Protein AF-X6MC86-F1 (afdb_monomer)

Mean predicted aligned error: 17.67 Å

Foldseek 3Di:
DVVVVVVVVVVVVVVVVVVVVVVLVVLLVVVCVVQVVDDSVVLNVLCVVVVNDSVSSVVVSVVCNVDPVVVVVVCCVVVVLVVVVVPDDPVLVVLLVVLCVLCVVQDPNVLLSVLCVVQVSQSVSSSLVSVVVSLVVVVVVQVVDPDDVNQVVLVVVLVSLVPDLLNVLLLVVLLVLLCLCLVCVPDQVSQKFQQVVVLVSLVVSCVVVVHDSVVSSVVSVSVLVVLPWDDDPRMTGHDNDPVSNVSSVVVSVSSVVSVVSSVVSVVVNVVD

Organism: Reticulomyxa filosa (NCBI:txid46433)

pLDDT: mean 75.46, std 15.86, range [34.56, 97.31]

Sequence (272 aa):
MLLIKKIFLKISVVLVVFKGLICFVIMLVQLQQNFSEIDQEVISQTWNYFNENLAETKDILTLLTKNTLQKILCCLFLVKNIIATFFTNLEQQSQLMKLFNHFGNKIEKRTILQTWIDCNQIYIETWLKLMEIFIFFMKYVLFKNKNEYKYEFCQQLNDRLKEDNELKILREMCLHILWNILKYPNELKYRQINGQCLFNNLKLKCQRLGVNVNQTSNHFQSYLQALGFEKRNENWYYPNDDTQLAWSWEYYKEFINQQACMLICTFAVIIK

InterPro domains:
  IPR036339 PUB-like domain superfamily [SSF143503] (168-251)

Secondary structure (DSSP, 8-state):
-HHHHHHHHHHHHHHHHHHHHHHHHHHHHHHHHHTTTS-HHHHHHHHHHTTT-HHHHHHHHHHHHH-HHHHHHHHHHHHHHHHHHHT--HHHHHHHHHHHHHHTTTS-HHHHHHHHHHTTT-HHHHHHHHHHHHHHHHHHHHHH--STTHHHHHHHHHHHS---HHHHHHHHHHHHHHHHHHH-TT-HHHHEEEHHHHHHHHHHHHHHHT--HHHHHHHHHHHHHHHTPEEETTEEE----HHHHHHHHHHHHHHHHHHHHHHHHHHHHH--

Radius of gyration: 25.75 Å; Cα contacts (8 Å, |Δi|>4): 163; chains: 1; bounding box: 57×60×79 Å

Solvent-accessible surface area (backbone atoms only — not comparable to full-atom values): 15104 Å² total; per-residue (Å²): 112,72,67,58,53,55,51,52,52,53,52,51,52,53,51,54,52,50,52,51,52,51,53,50,53,52,50,50,52,54,50,40,69,77,38,72,90,51,57,68,68,60,54,54,51,45,30,58,73,49,72,68,35,64,67,65,34,49,54,51,52,50,56,46,69,75,31,78,73,50,39,58,51,49,50,53,49,49,50,49,51,51,48,52,61,72,68,46,52,73,67,48,52,53,46,53,48,50,48,44,73,72,34,47,91,76,42,59,60,70,57,55,53,49,43,29,58,75,35,74,65,36,62,66,59,21,51,52,52,51,48,51,54,47,50,52,54,50,50,54,54,61,74,71,57,92,57,82,71,53,55,66,54,40,50,55,42,43,70,72,54,54,73,51,64,58,58,53,51,50,47,56,53,49,49,55,49,42,47,44,31,72,75,37,73,86,43,66,73,55,34,45,44,58,38,66,63,50,50,54,54,49,41,56,54,22,63,77,64,75,41,65,49,68,63,48,49,55,50,46,51,53,51,42,43,75,76,55,35,43,78,56,89,68,29,35,35,45,73,94,49,75,68,56,53,56,48,44,50,53,53,44,51,50,57,49,49,54,52,49,50,50,47,51,53,47,46,69,62,60,77,116

Structure (mmCIF, N/CA/C/O backbone):
data_AF-X6MC86-F1
#
_entry.id   AF-X6MC86-F1
#
loop_
_atom_site.group_PDB
_atom_site.id
_atom_site.type_symbol
_atom_site.label_atom_id
_atom_site.label_alt_id
_atom_site.label_comp_id
_atom_site.label_asym_id
_atom_site.label_entity_id
_atom_site.label_seq_id
_atom_site.pdbx_PDB_ins_code
_atom_site.Cartn_x
_atom_site.Cartn_y
_atom_site.Cartn_z
_atom_site.occupancy
_atom_site.B_iso_or_equiv
_atom_site.auth_seq_id
_atom_site.auth_comp_id
_atom_site.auth_asym_id
_atom_site.auth_atom_id
_atom_site.pdbx_PDB_model_num
ATOM 1 N N . MET A 1 1 ? 7.082 -23.558 53.030 1.00 67.56 1 MET A N 1
ATOM 2 C CA . MET A 1 1 ? 6.101 -22.485 52.723 1.00 67.56 1 MET A CA 1
ATOM 3 C C . MET A 1 1 ? 6.145 -21.998 51.262 1.00 67.56 1 MET A C 1
ATOM 5 O O . MET A 1 1 ? 5.097 -21.944 50.633 1.00 67.56 1 MET A O 1
ATOM 9 N N . LEU A 1 2 ? 7.316 -21.688 50.681 1.00 67.50 2 LEU A N 1
ATOM 10 C CA . LEU A 1 2 ? 7.448 -21.225 49.279 1.00 67.50 2 LEU A CA 1
ATOM 11 C C . LEU A 1 2 ? 6.982 -22.241 48.213 1.00 67.50 2 LEU A C 1
ATOM 13 O O . LEU A 1 2 ? 6.360 -21.852 47.227 1.00 67.50 2 LEU A O 1
ATOM 17 N N . LEU A 1 3 ? 7.236 -23.537 48.425 1.00 62.41 3 LEU A N 1
ATOM 18 C CA . LEU A 1 3 ? 6.819 -24.604 47.505 1.00 62.41 3 LEU A CA 1
ATOM 19 C C . LEU A 1 3 ? 5.285 -24.727 47.416 1.00 62.41 3 LEU A C 1
ATOM 21 O O . LEU A 1 3 ? 4.731 -24.816 46.325 1.00 62.41 3 LEU A O 1
ATOM 25 N N . ILE A 1 4 ? 4.601 -24.631 48.561 1.00 62.28 4 ILE A N 1
ATOM 26 C CA . ILE A 1 4 ? 3.134 -24.697 48.661 1.00 62.28 4 ILE A CA 1
ATOM 27 C C . ILE A 1 4 ? 2.487 -23.520 47.917 1.00 62.28 4 ILE A C 1
ATOM 29 O O . ILE A 1 4 ? 1.553 -23.728 47.150 1.00 62.28 4 ILE A O 1
ATOM 33 N N . LYS A 1 5 ? 3.030 -22.297 48.046 1.00 66.12 5 LYS A N 1
ATOM 34 C CA . LYS A 1 5 ? 2.542 -21.124 47.293 1.00 66.12 5 LYS A CA 1
ATOM 35 C C . LYS A 1 5 ? 2.682 -21.292 45.773 1.00 66.12 5 LYS A C 1
ATOM 37 O O . LYS A 1 5 ? 1.768 -20.921 45.044 1.00 66.12 5 LYS A O 1
ATOM 42 N N . LYS A 1 6 ? 3.785 -21.879 45.286 1.00 65.44 6 LYS A N 1
ATOM 43 C CA . LYS A 1 6 ? 3.976 -22.157 43.846 1.00 65.44 6 LYS A CA 1
ATOM 44 C C . LYS A 1 6 ? 2.990 -23.201 43.314 1.00 65.44 6 LYS A C 1
ATOM 46 O O . LYS A 1 6 ? 2.490 -23.043 42.203 1.00 65.44 6 LYS A O 1
ATOM 51 N N . ILE A 1 7 ? 2.705 -24.244 44.096 1.00 70.56 7 ILE A N 1
ATOM 52 C CA . ILE A 1 7 ? 1.719 -25.274 43.737 1.00 70.56 7 ILE A CA 1
ATOM 53 C C . ILE A 1 7 ? 0.313 -24.665 43.693 1.00 70.56 7 ILE A C 1
ATOM 55 O O . ILE A 1 7 ? -0.395 -24.847 42.707 1.00 70.56 7 ILE A O 1
ATOM 59 N N . PHE A 1 8 ? -0.057 -23.866 44.698 1.00 68.50 8 PHE A N 1
ATOM 60 C CA . PHE A 1 8 ? -1.366 -23.211 44.755 1.00 68.50 8 PHE A CA 1
ATOM 61 C C . PHE A 1 8 ? -1.581 -22.233 43.589 1.00 68.50 8 PHE A C 1
ATOM 63 O O . PHE A 1 8 ? -2.657 -22.198 43.000 1.00 68.50 8 PHE A O 1
ATOM 70 N N . LEU A 1 9 ? -0.539 -21.490 43.196 1.00 69.88 9 LEU A N 1
ATOM 71 C CA . LEU A 1 9 ? -0.596 -20.590 42.043 1.00 69.88 9 LEU A CA 1
ATOM 72 C C . LEU A 1 9 ? -0.789 -21.358 40.725 1.00 69.88 9 LEU A C 1
ATOM 74 O O . LEU A 1 9 ? -1.619 -20.967 39.910 1.00 69.88 9 LEU A O 1
ATOM 78 N N . LYS A 1 10 ? -0.079 -22.480 40.530 1.00 64.81 10 LYS A N 1
ATOM 79 C CA . LYS A 1 10 ? -0.261 -23.339 39.348 1.00 64.81 10 LYS A CA 1
ATOM 80 C C . LYS A 1 10 ? -1.666 -23.941 39.285 1.00 64.81 10 LYS A C 1
ATOM 82 O O . LYS A 1 10 ? -2.275 -23.915 38.223 1.00 64.81 10 LYS A O 1
ATOM 87 N N . ILE A 1 11 ? -2.190 -24.435 40.409 1.00 68.75 11 ILE A N 1
ATOM 88 C CA . ILE A 1 11 ? -3.555 -24.981 40.489 1.00 68.75 11 ILE A CA 1
ATOM 89 C C . ILE A 1 11 ? -4.591 -23.890 40.188 1.00 68.75 11 ILE A C 1
ATOM 91 O O . ILE A 1 11 ? -5.516 -24.127 39.418 1.00 68.75 11 ILE A O 1
ATOM 95 N N . SER A 1 12 ? -4.406 -22.681 40.727 1.00 61.03 12 SER A N 1
ATOM 96 C CA . SER A 1 12 ? -5.287 -21.535 40.471 1.00 61.03 12 SER A CA 1
ATOM 97 C C . SER A 1 12 ? -5.343 -21.167 38.982 1.00 61.03 12 SER A C 1
ATOM 99 O O . SER A 1 12 ? -6.427 -21.024 38.423 1.00 61.03 12 SER A O 1
ATOM 101 N N . VAL A 1 13 ? -4.192 -21.109 38.303 1.00 59.47 13 VAL A N 1
ATOM 102 C CA . VAL A 1 13 ? -4.130 -20.831 36.857 1.00 59.47 13 VAL A CA 1
ATOM 103 C C . VAL A 1 13 ? -4.826 -21.927 36.044 1.00 59.47 13 VAL A C 1
ATOM 105 O O . VAL A 1 13 ? -5.613 -21.616 35.153 1.00 59.47 13 VAL A O 1
ATOM 108 N N . VAL A 1 14 ? -4.600 -23.204 36.375 1.00 64.69 14 VAL A N 1
ATOM 109 C CA . VAL A 1 14 ? -5.260 -24.334 35.695 1.00 64.69 14 VAL A CA 1
ATOM 110 C C . VAL A 1 14 ? -6.779 -24.280 35.879 1.00 64.69 14 VAL A C 1
ATOM 112 O O . VAL A 1 14 ? -7.511 -24.473 34.913 1.00 64.69 14 VAL A O 1
ATOM 115 N N . LEU A 1 15 ? -7.264 -23.956 37.081 1.00 56.47 15 LEU A N 1
ATOM 116 C CA . LEU A 1 15 ? -8.697 -23.829 37.365 1.00 56.47 15 LEU A CA 1
ATOM 117 C C . LEU A 1 15 ? -9.352 -22.667 36.605 1.00 56.47 15 LEU A C 1
ATOM 119 O O . LEU A 1 15 ? -10.476 -22.813 36.130 1.00 56.47 15 LEU A O 1
ATOM 123 N N . VAL A 1 16 ? -8.660 -21.534 36.453 1.00 58.34 16 VAL A N 1
ATOM 124 C CA . VAL A 1 16 ? -9.154 -20.388 35.668 1.00 58.34 16 VAL A CA 1
ATOM 125 C C . VAL A 1 16 ? -9.278 -20.749 34.186 1.00 58.34 16 VAL A C 1
ATOM 127 O O . VAL A 1 16 ? -10.311 -20.470 33.578 1.00 58.34 16 VAL A O 1
ATOM 130 N N . VAL A 1 17 ? -8.278 -21.434 33.625 1.00 60.25 17 VAL A N 1
ATOM 131 C CA . VAL A 1 17 ? -8.306 -21.907 32.229 1.00 60.25 17 VAL A CA 1
ATOM 132 C C . VAL A 1 17 ? -9.423 -22.933 32.016 1.00 60.25 17 VAL A C 1
ATOM 134 O O . VAL A 1 17 ? -10.185 -22.820 31.057 1.00 60.25 17 VAL A O 1
ATOM 137 N N . PHE A 1 18 ? -9.586 -23.884 32.942 1.00 64.38 18 PHE A N 1
ATOM 138 C CA . PHE A 1 18 ? -10.669 -24.871 32.889 1.00 64.38 18 PHE A CA 1
ATOM 139 C C . PHE A 1 18 ? -12.053 -24.223 32.949 1.00 64.38 18 PHE A C 1
ATOM 141 O O . PHE A 1 18 ? -12.954 -24.624 32.215 1.00 64.38 18 PHE A O 1
ATOM 148 N N . LYS A 1 19 ? -12.228 -23.201 33.792 1.00 69.62 19 LYS A N 1
ATOM 149 C CA . LYS A 1 19 ? -13.497 -22.476 33.904 1.00 69.62 19 LYS A CA 1
ATOM 150 C C . LYS A 1 19 ? -13.843 -21.736 32.608 1.00 69.62 19 LYS A C 1
ATOM 152 O O . LYS A 1 19 ? -14.998 -21.774 32.198 1.00 69.62 19 LYS A O 1
ATOM 157 N N . GLY A 1 20 ? -12.854 -21.132 31.946 1.00 70.69 20 GLY A N 1
ATOM 158 C CA . GLY A 1 20 ? -13.028 -20.515 30.626 1.00 70.69 20 GLY A CA 1
ATOM 159 C C . GLY A 1 20 ? -13.458 -21.525 29.558 1.00 70.69 20 GLY A C 1
ATOM 160 O O . GLY A 1 20 ? -14.454 -21.307 28.875 1.00 70.69 20 GLY A O 1
ATOM 161 N N . LEU A 1 21 ? -12.779 -22.675 29.487 1.00 69.31 21 LEU A N 1
ATOM 162 C CA . LEU A 1 21 ? -13.101 -23.758 28.547 1.00 69.31 21 LEU A CA 1
ATOM 163 C C . LEU A 1 21 ? -14.509 -24.331 28.752 1.00 69.31 21 LEU A C 1
ATOM 165 O O . LEU A 1 21 ? -15.222 -24.573 27.783 1.00 69.31 21 LEU A O 1
ATOM 169 N N . ILE A 1 22 ? -14.934 -24.517 30.004 1.00 72.88 22 ILE A N 1
ATOM 170 C CA . ILE A 1 22 ? -16.284 -25.007 30.311 1.00 72.88 22 ILE A CA 1
ATOM 171 C C . ILE A 1 22 ? -17.340 -23.982 29.878 1.00 72.88 22 ILE A C 1
ATOM 173 O O . ILE A 1 22 ? -18.311 -24.355 29.223 1.00 72.88 22 ILE A O 1
ATOM 177 N N . CYS A 1 23 ? -17.145 -22.695 30.186 1.00 75.50 23 CYS A N 1
ATOM 178 C CA . CYS A 1 23 ? -18.057 -21.636 29.745 1.00 75.50 23 CYS A CA 1
ATOM 179 C C . CYS A 1 23 ? -18.144 -21.550 28.213 1.00 75.50 23 CYS A C 1
ATOM 181 O O . CYS A 1 23 ? -19.241 -21.406 27.676 1.00 75.50 23 CYS A O 1
ATOM 183 N N . PHE A 1 24 ? -17.012 -21.699 27.521 1.00 75.19 24 PHE A N 1
ATOM 184 C CA . PHE A 1 24 ? -16.930 -21.722 26.061 1.00 75.19 24 PHE A CA 1
ATOM 185 C C . PHE A 1 24 ? -17.718 -22.892 25.453 1.00 75.19 24 PHE A C 1
ATOM 187 O O . PHE A 1 24 ? -18.554 -22.686 24.573 1.00 75.19 24 PHE A O 1
ATOM 194 N N . VAL A 1 25 ? -17.524 -24.115 25.962 1.00 76.75 25 VAL A N 1
ATOM 195 C CA . VAL A 1 25 ? -18.247 -25.306 25.481 1.00 76.75 25 VAL A CA 1
ATOM 196 C C . VAL A 1 25 ? -19.750 -25.175 25.731 1.00 76.75 25 VAL A C 1
ATOM 198 O O . VAL A 1 25 ? -20.543 -25.477 24.843 1.00 76.75 25 VAL A O 1
ATOM 201 N N . ILE A 1 26 ? -20.159 -24.674 26.902 1.00 82.69 26 ILE A N 1
ATOM 202 C CA . ILE A 1 26 ? -21.578 -24.454 27.221 1.00 82.69 26 ILE A CA 1
ATOM 203 C C . ILE A 1 26 ? -22.202 -23.427 26.264 1.00 82.69 26 ILE A C 1
ATOM 205 O O . ILE A 1 26 ? -23.295 -23.666 25.751 1.00 82.69 26 ILE A O 1
ATOM 209 N N . MET A 1 27 ? -21.511 -22.317 25.984 1.00 86.44 27 MET A N 1
ATOM 210 C CA . MET A 1 27 ? -21.978 -21.280 25.052 1.00 86.44 27 MET A CA 1
ATOM 211 C C . MET A 1 27 ? -22.120 -21.805 23.620 1.00 86.44 27 MET A C 1
ATOM 213 O O . MET A 1 27 ? -23.147 -21.567 22.983 1.00 86.44 27 MET A O 1
ATOM 217 N N . LEU A 1 28 ? -21.141 -22.567 23.122 1.00 83.19 28 LEU A N 1
ATOM 218 C CA . LEU A 1 28 ? -21.224 -23.164 21.786 1.00 83.19 28 LEU A CA 1
ATOM 219 C C . LEU A 1 28 ? -22.361 -24.176 21.674 1.00 83.19 28 LEU A C 1
ATOM 221 O O . LEU A 1 28 ? -23.091 -24.156 20.687 1.00 83.19 28 LEU A O 1
ATOM 225 N N . VAL A 1 29 ? -22.565 -25.016 22.692 1.00 87.00 29 VAL A N 1
ATOM 226 C CA . VAL A 1 29 ? -23.689 -25.963 22.721 1.00 87.00 29 VAL A CA 1
ATOM 227 C C . VAL A 1 29 ? -25.028 -25.219 22.699 1.00 87.00 29 VAL A C 1
ATOM 229 O O . VAL A 1 29 ? -25.930 -25.609 21.960 1.00 87.00 29 VAL A O 1
ATOM 232 N N . GLN A 1 30 ? -25.159 -24.118 23.445 1.00 87.50 30 GLN A N 1
ATOM 233 C CA . GLN A 1 30 ? -26.371 -23.291 23.430 1.00 87.50 30 GLN A CA 1
ATOM 234 C C . GLN A 1 30 ? -26.617 -22.627 22.070 1.00 87.50 30 GLN A C 1
ATOM 236 O O . GLN A 1 30 ? -27.760 -22.547 21.619 1.00 87.50 30 GLN A O 1
ATOM 241 N N . LEU A 1 31 ? -25.571 -22.139 21.401 1.00 87.06 31 LEU A N 1
ATOM 242 C CA . LEU A 1 31 ? -25.694 -21.591 20.050 1.00 87.06 31 LEU A CA 1
ATOM 243 C C . LEU A 1 31 ? -26.072 -22.683 19.041 1.00 87.06 31 LEU A C 1
ATOM 245 O O . LEU A 1 31 ? -27.002 -22.479 18.267 1.00 87.06 31 LEU A O 1
ATOM 249 N N . GLN A 1 32 ? -25.452 -23.864 19.114 1.00 90.62 32 GLN A N 1
ATOM 250 C CA . GLN A 1 32 ? -25.773 -25.004 18.248 1.00 90.62 32 GLN A CA 1
ATOM 251 C C . GLN A 1 32 ? -27.226 -25.462 18.396 1.00 90.62 32 GLN A C 1
ATOM 253 O O . GLN A 1 32 ? -27.876 -25.784 17.406 1.00 90.62 32 GLN A O 1
ATOM 258 N N . GLN A 1 33 ? -27.761 -25.461 19.618 1.00 91.19 33 GLN A N 1
ATOM 259 C CA . GLN A 1 33 ? -29.164 -25.799 19.865 1.00 91.19 33 GLN A CA 1
ATOM 260 C C . GLN A 1 33 ? -30.130 -24.780 19.248 1.00 91.19 33 GLN A C 1
ATOM 262 O O . GLN A 1 33 ? -31.163 -25.171 18.712 1.00 91.19 33 GLN A O 1
ATOM 267 N N . ASN A 1 34 ? -29.793 -23.487 19.295 1.00 90.44 34 ASN A N 1
ATOM 268 C CA . ASN A 1 34 ? -30.627 -22.424 18.722 1.00 90.44 34 ASN A CA 1
ATOM 269 C C . ASN A 1 34 ? -30.537 -22.348 17.189 1.00 90.44 34 ASN A C 1
ATOM 271 O O . ASN A 1 34 ? -31.449 -21.829 16.549 1.00 90.44 34 ASN A O 1
ATOM 275 N N . PHE A 1 35 ? -29.451 -22.858 16.609 1.00 86.38 35 PHE A N 1
ATOM 276 C CA . PHE A 1 35 ? -29.158 -22.792 15.180 1.00 86.38 35 PHE A CA 1
ATOM 277 C C . PHE A 1 35 ? -28.777 -24.175 14.638 1.00 86.38 35 PHE A C 1
ATOM 279 O O . PHE A 1 35 ? -27.716 -24.350 14.045 1.00 86.38 35 PHE A O 1
ATOM 286 N N . SER A 1 36 ? -29.652 -25.167 14.835 1.00 89.75 36 SER A N 1
ATOM 287 C CA . SER A 1 36 ? -29.385 -26.581 14.515 1.00 89.75 36 SER A CA 1
ATOM 288 C C . SER A 1 36 ? -29.100 -26.863 13.035 1.00 89.75 36 SER A C 1
ATOM 290 O O . SER A 1 36 ? -28.514 -27.892 12.710 1.00 89.75 36 SER A O 1
ATOM 292 N N . GLU A 1 37 ? -29.486 -25.951 12.141 1.00 83.19 37 GLU A N 1
ATOM 293 C CA . GLU A 1 37 ? -29.217 -26.029 10.702 1.00 83.19 37 GLU A CA 1
ATOM 294 C C . GLU A 1 37 ? -27.837 -25.489 10.291 1.00 83.19 37 GLU A C 1
ATOM 296 O O . GLU A 1 37 ? -27.485 -25.556 9.111 1.00 83.19 37 GLU A O 1
ATOM 301 N N . ILE A 1 38 ? -27.092 -24.871 11.212 1.00 78.25 38 ILE A N 1
ATOM 302 C CA . ILE A 1 38 ? -25.770 -24.295 10.952 1.00 78.25 38 ILE A CA 1
ATOM 303 C C . ILE A 1 38 ? -24.709 -25.266 11.468 1.00 78.25 38 ILE A C 1
ATOM 305 O O . ILE A 1 38 ? -24.795 -25.760 12.592 1.00 78.25 38 ILE A O 1
ATOM 309 N N . ASP A 1 39 ? -23.703 -25.535 10.637 1.00 85.19 39 ASP A N 1
ATOM 310 C CA . ASP A 1 39 ? -22.586 -26.396 11.011 1.00 85.19 39 ASP A CA 1
ATOM 311 C C . ASP A 1 39 ? -21.839 -25.839 12.237 1.00 85.19 39 ASP A C 1
ATOM 313 O O . ASP A 1 39 ? -21.623 -24.628 12.364 1.00 85.19 39 ASP A O 1
ATOM 317 N N . GLN A 1 40 ? -21.435 -26.732 13.138 1.00 82.81 40 GLN A N 1
ATOM 318 C CA . GLN A 1 40 ? -20.759 -26.385 14.385 1.00 82.81 40 GLN A CA 1
ATOM 319 C C . GLN A 1 40 ? -19.466 -25.596 14.161 1.00 82.81 40 GLN A C 1
ATOM 321 O O . GLN A 1 40 ? -19.135 -24.709 14.955 1.00 82.81 40 GLN A O 1
ATOM 326 N N . GLU A 1 41 ? -18.753 -25.867 13.068 1.00 79.69 41 GLU A N 1
ATOM 327 C CA . GLU A 1 41 ? -17.557 -25.123 12.697 1.00 79.69 41 GLU A CA 1
ATOM 328 C C . GLU A 1 41 ? -17.887 -23.651 12.409 1.00 79.69 41 GLU A C 1
ATOM 330 O O . GLU A 1 41 ? -17.209 -22.751 12.909 1.00 79.69 41 GLU A O 1
ATOM 335 N N . VAL A 1 42 ? -18.983 -23.385 11.692 1.00 77.94 42 VAL A N 1
ATOM 336 C CA . VAL A 1 42 ? -19.433 -22.021 11.366 1.00 77.94 42 VAL A CA 1
ATOM 337 C C . VAL A 1 42 ? -19.836 -21.263 12.630 1.00 77.94 42 VAL A C 1
ATOM 339 O O . VAL A 1 42 ? -19.498 -20.085 12.780 1.00 77.94 42 VAL A O 1
ATOM 342 N N . ILE A 1 43 ? -20.507 -21.930 13.573 1.00 82.69 43 ILE A N 1
ATOM 343 C CA . ILE A 1 43 ? -20.860 -21.330 14.866 1.00 82.69 43 ILE A CA 1
ATOM 344 C C . ILE A 1 43 ? -19.597 -20.986 15.662 1.00 82.69 43 ILE A C 1
ATOM 346 O O . ILE A 1 43 ? -19.477 -19.864 16.158 1.00 82.69 43 ILE A O 1
ATOM 350 N N . SER A 1 44 ? -18.629 -21.906 15.734 1.00 80.56 44 SER A N 1
ATOM 351 C CA . SER A 1 44 ? -17.371 -21.675 16.453 1.00 80.56 44 SER A CA 1
ATOM 352 C C . SER A 1 44 ? -16.549 -20.541 15.847 1.00 80.56 44 SER A C 1
ATOM 354 O O . SER A 1 44 ? -15.972 -19.739 16.582 1.00 80.56 44 SER A O 1
ATOM 356 N N . GLN A 1 45 ? -16.484 -20.454 14.520 1.00 77.25 45 GLN A N 1
ATOM 357 C CA . GLN A 1 45 ? -15.756 -19.390 13.832 1.00 77.25 45 GLN A CA 1
ATOM 358 C C . GLN A 1 45 ? -16.427 -18.030 14.034 1.00 77.25 45 GLN A C 1
ATOM 360 O O . GLN A 1 45 ? -15.745 -17.051 14.334 1.00 77.25 45 GLN A O 1
ATOM 365 N N . THR A 1 46 ? -17.759 -17.974 13.932 1.00 77.19 46 THR A N 1
ATOM 366 C CA . THR A 1 46 ? -18.532 -16.742 14.156 1.00 77.19 46 THR A CA 1
ATOM 367 C C . THR A 1 46 ? -18.336 -16.240 15.587 1.00 77.19 46 THR A C 1
ATOM 369 O O . THR A 1 46 ? -18.049 -15.064 15.796 1.00 77.19 46 THR A O 1
ATOM 372 N N . TRP A 1 47 ? -18.397 -17.141 16.568 1.00 87.00 47 TRP A N 1
ATOM 373 C CA . TRP A 1 47 ? -18.164 -16.825 17.975 1.00 87.00 47 TRP A CA 1
ATOM 374 C C . TRP A 1 47 ? -16.773 -16.227 18.231 1.00 87.00 47 TRP A C 1
ATOM 376 O O . TRP A 1 47 ? -16.649 -15.178 18.867 1.00 87.00 47 TRP A O 1
ATOM 386 N N . ASN A 1 48 ? -15.728 -16.854 17.684 1.00 82.38 48 ASN A N 1
ATOM 387 C CA . ASN A 1 48 ? -14.359 -16.356 17.812 1.00 82.38 48 ASN A CA 1
ATOM 388 C C . ASN A 1 48 ? -14.181 -14.997 17.115 1.00 82.38 48 ASN A C 1
ATOM 390 O O . ASN A 1 48 ? -13.503 -14.119 17.642 1.00 82.38 48 ASN A O 1
ATOM 394 N N . TYR A 1 49 ? -14.810 -14.804 15.952 1.00 79.25 49 TYR A N 1
ATOM 395 C CA . TYR A 1 49 ? -14.728 -13.559 15.186 1.00 79.25 49 TYR A CA 1
ATOM 396 C C . TYR A 1 49 ? -15.302 -12.359 15.950 1.00 79.25 49 TYR A C 1
ATOM 398 O O . TYR A 1 49 ? -14.723 -11.273 15.931 1.00 79.25 49 TYR A O 1
ATOM 406 N N . PHE A 1 50 ? -16.407 -12.559 16.669 1.00 80.94 50 PHE A N 1
ATOM 407 C CA . PHE A 1 50 ? -17.024 -11.525 17.500 1.00 80.94 50 PHE A CA 1
ATOM 408 C C . PHE A 1 50 ? -16.432 -11.449 18.914 1.00 80.94 50 PHE A C 1
ATOM 410 O O . PHE A 1 50 ? -17.070 -10.906 19.811 1.00 80.94 50 PHE A O 1
ATOM 417 N N . ASN A 1 51 ? -15.212 -11.963 19.124 1.00 87.19 51 ASN A N 1
ATOM 418 C CA . ASN A 1 51 ? -14.521 -11.972 20.419 1.00 87.19 51 ASN A CA 1
ATOM 419 C C . ASN A 1 51 ? -15.416 -12.484 21.554 1.00 87.19 51 ASN A C 1
ATOM 421 O O . ASN A 1 51 ? -15.495 -11.864 22.615 1.00 87.19 51 ASN A O 1
ATOM 425 N N . GLU A 1 52 ? -16.127 -13.586 21.311 1.00 88.81 52 GLU A N 1
ATOM 426 C CA . GLU A 1 52 ? -17.011 -14.203 22.300 1.00 88.81 52 GLU A CA 1
ATOM 427 C C . GLU A 1 52 ? -18.221 -13.322 22.696 1.00 88.81 52 GLU A C 1
ATOM 429 O O . GLU A 1 52 ? -18.839 -13.507 23.748 1.00 88.81 52 GLU A O 1
ATOM 434 N N . ASN A 1 53 ? -18.604 -12.351 21.853 1.00 89.50 53 ASN A N 1
ATOM 435 C CA . ASN A 1 53 ? -19.806 -11.543 22.051 1.00 89.50 53 ASN A CA 1
ATOM 436 C C . ASN A 1 53 ? -21.064 -12.299 21.592 1.00 89.50 53 ASN A C 1
ATOM 438 O O . ASN A 1 53 ? -21.345 -12.447 20.398 1.00 89.50 53 ASN A O 1
ATOM 442 N N . LEU A 1 54 ? -21.862 -12.740 22.566 1.00 90.94 54 LEU A N 1
ATOM 443 C CA . LEU A 1 54 ? -23.080 -13.517 22.336 1.00 90.94 54 LEU A CA 1
ATOM 444 C C . LEU A 1 54 ? -24.178 -12.776 21.583 1.00 90.94 54 LEU A C 1
ATOM 446 O O . LEU A 1 54 ? -24.866 -13.407 20.784 1.00 90.94 54 LEU A O 1
ATOM 450 N N . ALA A 1 55 ? -24.365 -11.483 21.839 1.00 89.94 55 ALA A N 1
ATOM 451 C CA . ALA A 1 55 ? -25.429 -10.720 21.194 1.00 89.94 55 ALA A CA 1
ATOM 452 C C . ALA A 1 55 ? -25.153 -10.596 19.689 1.00 89.94 55 ALA A C 1
ATOM 454 O O . ALA A 1 55 ? -25.970 -11.019 18.875 1.00 89.94 55 ALA A O 1
ATOM 455 N N . GLU A 1 56 ? -23.948 -10.148 19.333 1.00 84.50 56 GLU A N 1
ATOM 456 C CA . GLU A 1 56 ? -23.523 -9.993 17.936 1.00 84.50 56 GLU A CA 1
ATOM 457 C C . GLU A 1 56 ? -23.492 -11.339 17.197 1.00 84.50 56 GLU A C 1
ATOM 459 O O . GLU A 1 56 ? -23.976 -11.449 16.069 1.00 84.50 56 GLU A O 1
ATOM 464 N N . THR A 1 57 ? -23.007 -12.394 17.861 1.00 86.69 57 THR A N 1
ATOM 465 C CA . THR A 1 57 ? -23.004 -13.751 17.297 1.00 86.69 57 THR A CA 1
ATOM 466 C C . THR A 1 57 ? -24.426 -14.239 17.009 1.00 86.69 57 THR A C 1
ATOM 468 O O . THR A 1 57 ? -24.689 -14.763 15.927 1.00 86.69 57 THR A O 1
ATOM 471 N N . LYS A 1 58 ? -25.371 -14.048 17.942 1.00 90.62 58 LYS A N 1
ATOM 472 C CA . LYS A 1 58 ? -26.775 -14.448 17.751 1.00 90.62 58 LYS A CA 1
ATOM 473 C C . LYS A 1 58 ? -27.453 -13.673 16.631 1.00 90.62 58 LYS A C 1
ATOM 475 O O . LYS A 1 58 ? -28.182 -14.288 15.853 1.00 90.62 58 LYS A O 1
ATOM 480 N N . ASP A 1 59 ? -27.218 -12.370 16.528 1.00 86.00 59 ASP A N 1
ATOM 481 C CA . ASP A 1 59 ? -27.815 -11.541 15.479 1.00 86.00 59 ASP A CA 1
ATOM 482 C C . ASP A 1 59 ? -27.370 -12.013 14.089 1.00 86.00 59 ASP A C 1
ATOM 484 O O . ASP A 1 59 ? -28.196 -12.204 13.192 1.00 86.00 59 ASP A O 1
ATOM 488 N N . ILE A 1 60 ? -26.079 -12.314 13.925 1.00 80.88 60 ILE A N 1
ATOM 489 C CA . ILE A 1 60 ? -25.529 -12.825 12.665 1.00 80.88 60 ILE A CA 1
ATOM 490 C C . ILE A 1 60 ? -26.024 -14.238 12.353 1.00 80.88 60 ILE A C 1
ATOM 492 O O . ILE A 1 60 ? -26.463 -14.488 11.231 1.00 80.88 60 ILE A O 1
ATOM 496 N N . LEU A 1 61 ? -26.022 -15.158 13.321 1.00 82.19 61 LEU A N 1
ATOM 497 C CA . LEU A 1 61 ? -26.537 -16.519 13.110 1.00 82.19 61 LEU A CA 1
ATOM 498 C C . LEU A 1 61 ? -28.046 -16.521 12.801 1.00 82.19 61 LEU A C 1
ATOM 500 O O . LEU A 1 61 ? -28.511 -17.300 11.965 1.00 82.19 61 LEU A O 1
ATOM 504 N N . THR A 1 62 ? -28.811 -15.597 13.388 1.00 85.38 62 THR A N 1
ATOM 505 C CA . THR A 1 62 ? -30.234 -15.392 13.068 1.00 85.38 62 THR A CA 1
ATOM 506 C C . THR A 1 62 ? -30.412 -14.908 11.631 1.00 85.38 62 THR A C 1
ATOM 508 O O . THR A 1 62 ? -31.250 -15.440 10.900 1.00 85.38 62 THR A O 1
ATOM 511 N N . LEU A 1 63 ? -29.595 -13.946 11.191 1.00 75.00 63 LEU A N 1
ATOM 512 C CA . LEU A 1 63 ? -29.584 -13.477 9.802 1.00 75.00 63 LEU A CA 1
ATOM 513 C C . LEU A 1 63 ? -29.208 -14.598 8.820 1.00 75.00 63 LEU A C 1
ATOM 515 O O . LEU A 1 63 ? -29.848 -14.731 7.777 1.00 75.00 63 LEU A O 1
ATOM 519 N N . LEU A 1 64 ? -28.232 -15.441 9.175 1.00 68.06 64 LEU A N 1
ATOM 520 C CA . LEU A 1 64 ? -27.825 -16.609 8.386 1.00 68.06 64 LEU A CA 1
ATOM 521 C C . LEU A 1 64 ? -28.939 -17.656 8.289 1.00 68.06 64 LEU A C 1
ATOM 523 O O . LEU A 1 64 ? -29.139 -18.249 7.234 1.00 68.06 64 LEU A O 1
ATOM 527 N N . THR A 1 65 ? -29.697 -17.870 9.362 1.00 76.31 65 THR A N 1
ATOM 528 C CA . THR A 1 65 ? -30.789 -18.856 9.380 1.00 76.31 65 THR A CA 1
ATOM 529 C C . THR A 1 65 ? -31.986 -18.392 8.547 1.00 76.31 65 THR A C 1
ATOM 531 O O . THR A 1 65 ? -32.625 -19.200 7.879 1.00 76.31 65 THR A O 1
ATOM 534 N N . LYS A 1 66 ? -32.263 -17.082 8.519 1.00 73.62 66 LYS A N 1
ATOM 535 C CA . LYS A 1 66 ? -33.467 -16.510 7.898 1.00 73.62 66 LYS A CA 1
ATOM 536 C C . LYS A 1 66 ? -33.436 -16.441 6.362 1.00 73.62 66 LYS A C 1
ATOM 538 O O . LYS A 1 66 ? -34.497 -16.306 5.762 1.00 73.62 66 LYS A O 1
ATOM 543 N N . ASN A 1 67 ? -32.271 -16.544 5.713 1.00 56.06 67 ASN A N 1
ATOM 544 C CA . ASN A 1 67 ? -32.146 -16.375 4.258 1.00 56.06 67 ASN A CA 1
ATOM 545 C C . ASN A 1 67 ? -31.324 -17.496 3.595 1.00 56.06 67 ASN A C 1
ATOM 547 O O . ASN A 1 67 ? -30.102 -17.418 3.487 1.00 56.06 67 ASN A O 1
ATOM 551 N N . THR A 1 68 ? -31.997 -18.512 3.052 1.00 51.12 68 THR A N 1
ATOM 552 C CA . THR A 1 68 ? -31.388 -19.709 2.432 1.00 51.12 68 THR A CA 1
ATOM 553 C C . THR A 1 68 ? -30.503 -19.402 1.210 1.00 51.12 68 THR A C 1
ATOM 555 O O . THR A 1 68 ? -29.509 -20.083 0.981 1.00 51.12 68 THR A O 1
ATOM 558 N N . LEU A 1 69 ? -30.793 -18.331 0.460 1.00 48.53 69 LEU A N 1
ATOM 559 C CA . LEU A 1 69 ? -29.940 -17.828 -0.635 1.00 48.53 69 LEU A CA 1
ATOM 560 C C . LEU A 1 69 ? -28.757 -16.982 -0.129 1.00 48.53 69 LEU A C 1
ATOM 562 O O . LEU A 1 69 ? -27.695 -16.949 -0.751 1.00 48.53 69 LEU A O 1
ATOM 566 N N . GLN A 1 70 ? -28.908 -16.350 1.036 1.00 49.91 70 GLN A N 1
ATOM 567 C CA . GLN A 1 70 ? -27.840 -15.613 1.706 1.00 49.91 70 GLN A CA 1
ATOM 568 C C . GLN A 1 70 ? -26.898 -16.554 2.471 1.00 49.91 70 GLN A C 1
ATOM 570 O O . GLN A 1 70 ? -25.735 -16.207 2.604 1.00 49.91 70 GLN A O 1
ATOM 575 N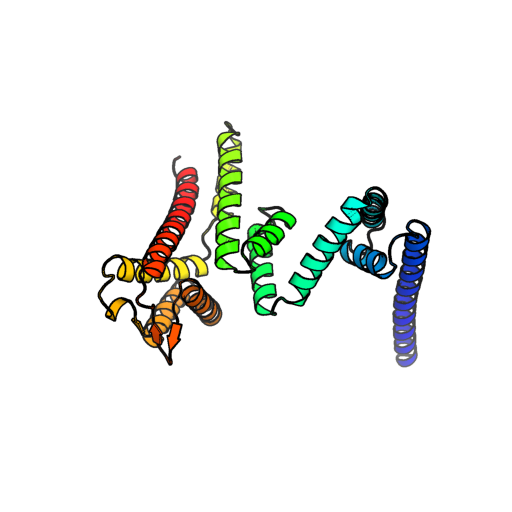 N . LYS A 1 71 ? -27.329 -17.767 2.869 1.00 48.22 71 LYS A N 1
ATOM 576 C CA . LYS A 1 71 ? -26.439 -18.844 3.358 1.00 48.22 71 LYS A CA 1
ATOM 577 C C . LYS A 1 71 ? -25.359 -19.183 2.326 1.00 48.22 71 LYS A C 1
ATOM 579 O O . LYS A 1 71 ? -24.186 -19.224 2.671 1.00 48.22 71 LYS A O 1
ATOM 584 N N . ILE A 1 72 ? -25.722 -19.339 1.050 1.00 49.81 72 ILE A N 1
ATOM 585 C CA . ILE A 1 72 ? -24.760 -19.656 -0.023 1.00 49.81 72 ILE A CA 1
ATOM 586 C C . ILE A 1 72 ? -23.828 -18.464 -0.293 1.00 49.81 72 ILE A C 1
ATOM 588 O O . ILE A 1 72 ? -22.615 -18.640 -0.397 1.00 49.81 72 ILE A O 1
ATOM 592 N N . LEU A 1 73 ? -24.370 -17.242 -0.336 1.00 52.41 73 LEU A N 1
ATOM 593 C CA . LEU A 1 73 ? -23.590 -16.018 -0.546 1.00 52.41 73 LEU A CA 1
ATOM 594 C C . LEU A 1 73 ? -22.667 -15.681 0.636 1.00 52.41 73 LEU A C 1
ATOM 596 O O . LEU A 1 73 ? -21.510 -15.352 0.406 1.00 52.41 73 LEU A O 1
ATOM 600 N N . CYS A 1 74 ? -23.120 -15.806 1.886 1.00 48.53 74 CYS A N 1
ATOM 601 C CA . CYS A 1 74 ? -22.307 -15.573 3.082 1.00 48.53 74 CYS A CA 1
ATOM 602 C C . CYS A 1 74 ? -21.282 -16.680 3.310 1.00 48.53 74 CYS A C 1
ATOM 604 O O . CYS A 1 74 ? -20.169 -16.349 3.695 1.00 48.53 74 CYS A O 1
ATOM 606 N N . CYS A 1 75 ? -21.590 -17.953 3.041 1.00 46.97 75 CYS A N 1
ATOM 607 C CA . CYS A 1 75 ? -20.580 -19.010 3.079 1.00 46.97 75 CYS A CA 1
ATOM 608 C C . CYS A 1 75 ? -19.525 -18.788 1.993 1.00 46.97 75 CYS A C 1
ATOM 610 O O . CYS A 1 75 ? -18.346 -18.848 2.304 1.00 46.97 75 CYS A O 1
ATOM 612 N N . LEU A 1 76 ? -19.896 -18.416 0.762 1.00 52.69 76 LEU A N 1
ATOM 613 C CA . LEU A 1 76 ? -18.915 -18.043 -0.264 1.00 52.69 76 LEU A CA 1
ATOM 614 C C . LEU A 1 76 ? -18.107 -16.798 0.126 1.00 52.69 76 LEU A C 1
ATOM 616 O O . LEU A 1 76 ? -16.912 -16.756 -0.135 1.00 52.69 76 LEU A O 1
ATOM 620 N N . PHE A 1 77 ? -18.715 -15.801 0.771 1.00 56.25 77 PHE A N 1
ATOM 621 C CA . PHE A 1 77 ? -18.040 -14.560 1.162 1.00 56.25 77 PHE A CA 1
ATOM 622 C C . PHE A 1 77 ? -17.124 -14.741 2.381 1.00 56.25 77 PHE A C 1
ATOM 624 O O . PHE A 1 77 ? -15.997 -14.254 2.382 1.00 56.25 77 PHE A O 1
ATOM 631 N N . LEU A 1 78 ? -17.567 -15.484 3.399 1.00 51.22 78 LEU A N 1
ATOM 632 C CA . LEU A 1 78 ? -16.771 -15.836 4.575 1.00 51.22 78 LEU A CA 1
ATOM 633 C C . LEU A 1 78 ? -15.658 -16.805 4.199 1.00 51.22 78 LEU A C 1
ATOM 635 O O . LEU A 1 78 ? -14.517 -16.542 4.544 1.00 51.22 78 LEU A O 1
ATOM 639 N N . VAL A 1 79 ? -15.937 -17.849 3.415 1.00 53.84 79 VAL A N 1
ATOM 640 C CA . VAL A 1 79 ? -14.904 -18.774 2.930 1.00 53.84 79 VAL A CA 1
ATOM 641 C C . VAL A 1 79 ? -13.916 -18.040 2.025 1.00 53.84 79 VAL A C 1
ATOM 643 O O . VAL A 1 79 ? -12.720 -18.224 2.190 1.00 53.84 79 VAL A O 1
ATOM 646 N N . LYS A 1 80 ? -14.349 -17.123 1.150 1.00 53.81 80 LYS A N 1
ATOM 647 C CA . LYS A 1 80 ? -13.429 -16.309 0.334 1.00 53.81 80 LYS A CA 1
ATOM 648 C C . LYS A 1 80 ? -12.583 -15.351 1.179 1.00 53.81 80 LYS A C 1
ATOM 650 O O . LYS A 1 80 ? -11.401 -15.208 0.895 1.00 53.81 80 LYS A O 1
ATOM 655 N N . ASN A 1 81 ? -13.137 -14.747 2.231 1.00 51.03 81 ASN A N 1
ATOM 656 C CA . ASN A 1 81 ? -12.390 -13.866 3.137 1.00 51.03 81 ASN A CA 1
ATOM 657 C C . ASN A 1 81 ? -11.443 -14.635 4.071 1.00 51.03 81 ASN A C 1
ATOM 659 O O . ASN A 1 81 ? -10.337 -14.167 4.317 1.00 51.03 81 ASN A O 1
ATOM 663 N N . ILE A 1 82 ? -11.845 -15.815 4.547 1.00 49.84 82 ILE A N 1
ATOM 664 C CA . ILE A 1 82 ? -11.037 -16.717 5.381 1.00 49.84 82 ILE A CA 1
ATOM 665 C C . ILE A 1 82 ? -9.922 -17.355 4.545 1.00 49.84 82 ILE A C 1
ATOM 667 O O . ILE A 1 82 ? -8.781 -17.411 4.982 1.00 49.84 82 ILE A O 1
ATOM 671 N N . ILE A 1 83 ? -10.206 -17.777 3.311 1.00 50.38 83 ILE A N 1
ATOM 672 C CA . ILE A 1 83 ? -9.185 -18.255 2.370 1.00 50.38 83 ILE A CA 1
ATOM 673 C C . ILE A 1 83 ? -8.246 -17.100 1.999 1.00 50.38 83 ILE A C 1
ATOM 675 O O . ILE A 1 83 ? -7.035 -17.282 2.023 1.00 50.38 83 ILE A O 1
ATOM 679 N N . ALA A 1 84 ? -8.752 -15.891 1.738 1.00 49.38 84 ALA A N 1
ATOM 680 C CA . ALA A 1 84 ? -7.902 -14.732 1.463 1.00 49.38 84 ALA A CA 1
ATOM 681 C C . ALA A 1 84 ? -6.972 -14.390 2.640 1.00 49.38 84 ALA A C 1
ATOM 683 O O . ALA A 1 84 ? -5.815 -14.057 2.407 1.00 49.38 84 ALA A O 1
ATOM 684 N N . THR A 1 85 ? -7.419 -14.513 3.894 1.00 44.12 85 THR A N 1
ATOM 685 C CA . THR A 1 85 ? -6.543 -14.320 5.060 1.00 44.12 85 THR A CA 1
ATOM 686 C C . THR A 1 85 ? -5.583 -15.491 5.281 1.00 44.12 85 THR A C 1
ATOM 688 O O . THR A 1 85 ? -4.441 -15.248 5.661 1.00 44.12 85 THR A O 1
ATOM 691 N N . PHE A 1 86 ? -5.969 -16.732 4.967 1.00 43.44 86 PHE A N 1
ATOM 692 C CA . PHE A 1 86 ? -5.086 -17.906 5.054 1.00 43.44 86 PHE A CA 1
ATOM 693 C C . PHE A 1 86 ? -4.034 -17.992 3.938 1.00 43.44 86 PHE A C 1
ATOM 695 O O . PHE A 1 86 ? -2.979 -18.585 4.150 1.00 43.44 86 PHE A O 1
ATOM 702 N N . PHE A 1 87 ? -4.282 -17.388 2.774 1.00 43.84 87 PHE A N 1
ATOM 703 C CA . PHE A 1 87 ? -3.340 -17.354 1.649 1.00 43.84 87 PHE A CA 1
ATOM 704 C C . PHE A 1 87 ? -2.489 -16.077 1.585 1.00 43.84 87 PHE A C 1
ATOM 706 O O . PHE A 1 87 ? -1.670 -15.944 0.675 1.00 43.84 87 PHE A O 1
ATOM 713 N N . THR A 1 88 ? -2.629 -15.153 2.543 1.00 49.06 88 THR A N 1
ATOM 714 C CA . THR A 1 88 ? -1.759 -13.969 2.589 1.00 49.06 88 THR A CA 1
ATOM 715 C C . THR A 1 88 ? -0.396 -14.308 3.183 1.00 49.06 88 THR A C 1
ATOM 717 O O . THR A 1 88 ? -0.283 -14.771 4.317 1.00 49.06 88 THR A O 1
ATOM 720 N N . ASN A 1 89 ? 0.663 -14.030 2.425 1.00 60.03 89 ASN A N 1
ATOM 721 C CA . ASN A 1 89 ? 2.042 -14.025 2.920 1.00 60.03 89 ASN A CA 1
ATOM 722 C C . ASN A 1 89 ? 2.147 -13.058 4.133 1.00 60.03 89 ASN A C 1
ATOM 724 O O . ASN A 1 89 ? 1.479 -12.025 4.160 1.00 60.03 89 ASN A O 1
ATOM 728 N N . LEU A 1 90 ? 2.995 -13.350 5.130 1.00 58.81 90 LEU A N 1
ATOM 729 C CA . LEU A 1 90 ? 3.319 -12.452 6.261 1.00 58.81 90 LEU A CA 1
ATOM 730 C C . LEU A 1 90 ? 3.564 -10.988 5.839 1.00 58.81 90 LEU A C 1
ATOM 732 O O . LEU A 1 90 ? 3.213 -10.050 6.557 1.00 58.81 90 LEU A O 1
ATOM 736 N N . GLU A 1 91 ? 4.140 -10.782 4.659 1.00 56.94 91 GLU A N 1
ATOM 737 C CA . GLU A 1 91 ? 4.341 -9.471 4.052 1.00 56.94 91 GLU A CA 1
ATOM 738 C C . GLU A 1 91 ? 3.020 -8.751 3.740 1.00 56.94 91 GLU A C 1
ATOM 740 O O . GLU A 1 91 ? 2.854 -7.582 4.090 1.00 56.94 91 GLU A O 1
ATOM 745 N N . GLN A 1 92 ? 2.048 -9.458 3.165 1.00 66.56 92 GLN A N 1
ATOM 746 C CA . GLN A 1 92 ? 0.713 -8.937 2.868 1.00 66.56 92 GLN A CA 1
ATOM 747 C C . GLN A 1 92 ? -0.074 -8.623 4.146 1.00 66.56 92 GLN A C 1
ATOM 749 O O . GLN A 1 92 ? -0.755 -7.601 4.211 1.00 66.56 92 GLN A O 1
ATOM 754 N N . GLN A 1 93 ? 0.071 -9.430 5.201 1.00 70.25 93 GLN A N 1
ATOM 755 C CA . GLN A 1 93 ? -0.533 -9.130 6.506 1.00 70.25 93 GLN A CA 1
ATOM 756 C C . GLN A 1 93 ? 0.057 -7.855 7.126 1.00 70.25 93 GLN A C 1
AT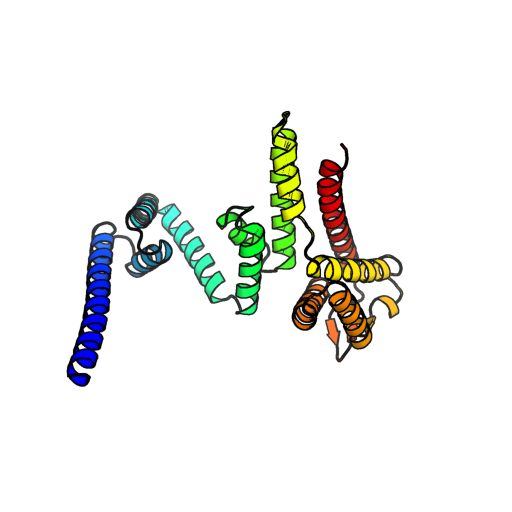OM 758 O O . GLN A 1 93 ? -0.678 -7.001 7.625 1.00 70.25 93 GLN A O 1
ATOM 763 N N . SER A 1 94 ? 1.381 -7.686 7.046 1.00 70.75 94 SER A N 1
ATOM 764 C CA . SER A 1 94 ? 2.071 -6.469 7.494 1.00 70.75 94 SER A CA 1
ATOM 765 C C . SER A 1 94 ? 1.611 -5.231 6.717 1.00 70.75 94 SER A C 1
ATOM 767 O O . SER A 1 94 ? 1.342 -4.180 7.302 1.00 70.75 94 SER A O 1
ATOM 769 N N . GLN A 1 95 ? 1.458 -5.358 5.398 1.00 74.62 95 GLN A N 1
ATOM 770 C CA . GLN A 1 95 ? 0.945 -4.303 4.525 1.00 74.62 95 GLN A CA 1
ATOM 771 C C . GLN A 1 95 ? -0.508 -3.935 4.852 1.00 74.62 95 GLN A C 1
ATOM 773 O O . GLN A 1 95 ? -0.811 -2.757 5.043 1.00 74.62 95 GLN A O 1
ATOM 778 N N . LEU A 1 96 ? -1.391 -4.921 5.014 1.00 81.81 96 LEU A N 1
ATOM 779 C CA . LEU A 1 96 ? -2.772 -4.690 5.433 1.00 81.81 96 LEU A CA 1
ATOM 780 C C . LEU A 1 96 ? -2.837 -4.001 6.804 1.00 81.81 96 LEU A C 1
ATOM 782 O O . LEU A 1 96 ? -3.645 -3.096 7.014 1.00 81.81 96 LEU A O 1
A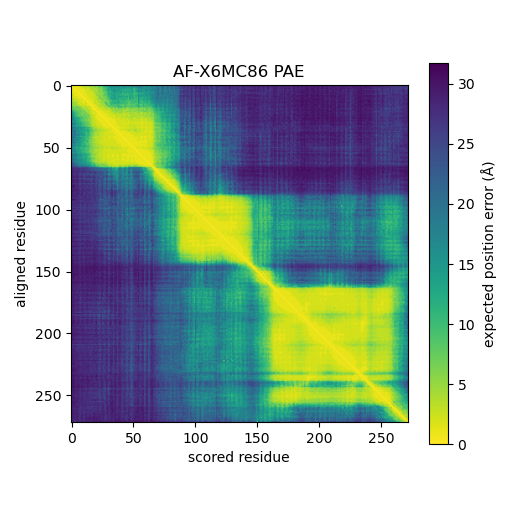TOM 786 N N . MET A 1 97 ? -1.936 -4.348 7.726 1.00 81.62 97 MET A N 1
ATOM 787 C CA . MET A 1 97 ? -1.876 -3.692 9.029 1.00 81.62 97 MET A CA 1
ATOM 788 C C . MET A 1 97 ? -1.410 -2.241 8.958 1.00 81.62 97 MET A C 1
ATOM 790 O O . MET A 1 97 ? -1.925 -1.396 9.688 1.00 81.62 97 MET A O 1
ATOM 794 N N . LYS A 1 98 ? -0.526 -1.899 8.016 1.00 75.62 98 LYS A N 1
ATOM 795 C CA . LYS A 1 98 ? -0.199 -0.495 7.714 1.00 75.62 98 LYS A CA 1
ATOM 796 C C . LYS A 1 98 ? -1.413 0.265 7.183 1.00 75.62 98 LYS A C 1
ATOM 798 O O . LYS A 1 98 ? -1.638 1.396 7.613 1.00 75.62 98 LYS A O 1
ATOM 803 N N . LEU A 1 99 ? -2.225 -0.353 6.320 1.00 79.56 99 LEU A N 1
ATOM 804 C CA . LEU A 1 99 ? -3.469 0.259 5.840 1.00 79.56 99 LEU A CA 1
ATOM 805 C C . LEU A 1 99 ? -4.443 0.510 6.995 1.00 79.56 99 LEU A C 1
ATOM 807 O O . LEU A 1 99 ? -4.965 1.616 7.116 1.00 79.56 99 LEU A O 1
ATOM 811 N N . PHE A 1 100 ? -4.638 -0.459 7.892 1.00 82.31 100 PHE A N 1
ATOM 812 C CA . PHE A 1 100 ? -5.479 -0.265 9.077 1.00 82.31 100 PHE A CA 1
ATOM 813 C C . PHE A 1 100 ? -4.928 0.792 10.034 1.00 82.31 100 PHE A C 1
ATOM 815 O O . PHE A 1 100 ? -5.697 1.616 10.521 1.00 82.31 100 PHE A O 1
ATOM 822 N N . ASN A 1 101 ? -3.619 0.833 10.267 1.00 77.19 101 ASN A N 1
ATOM 823 C CA . ASN A 1 101 ? -3.011 1.862 11.109 1.00 77.19 101 ASN A CA 1
ATOM 824 C C . ASN A 1 101 ? -3.186 3.264 10.507 1.00 77.19 101 ASN A C 1
ATOM 826 O O . ASN A 1 101 ? -3.441 4.223 11.233 1.00 77.19 101 ASN A O 1
ATOM 830 N N . HIS A 1 102 ? -3.086 3.390 9.181 1.00 79.19 102 HIS A N 1
ATOM 831 C CA . HIS A 1 102 ? -3.183 4.682 8.509 1.00 79.19 102 HIS A CA 1
ATOM 832 C C . HIS A 1 102 ? -4.632 5.161 8.313 1.00 79.19 102 HIS A C 1
ATOM 834 O O . HIS A 1 102 ? -4.922 6.350 8.487 1.00 79.19 102 HIS A O 1
ATOM 840 N N . PHE A 1 103 ? -5.538 4.254 7.936 1.00 83.62 103 PHE A N 1
ATOM 841 C CA . PHE A 1 103 ? -6.916 4.564 7.545 1.00 83.62 103 PHE A CA 1
ATOM 842 C C . PHE A 1 103 ? -7.974 4.1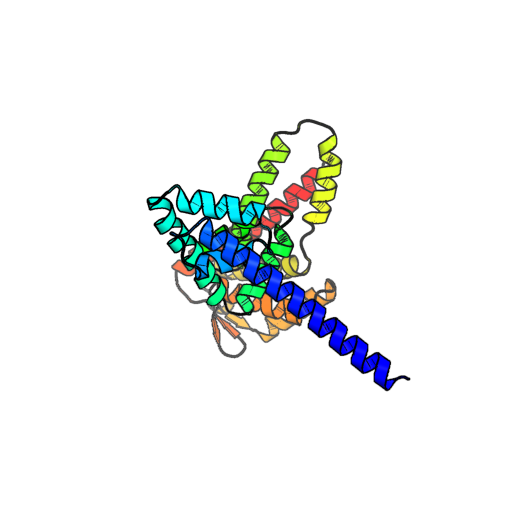20 8.551 1.00 83.62 103 PHE A C 1
ATOM 844 O O . PHE A 1 103 ? -9.099 4.585 8.447 1.00 83.62 103 PHE A O 1
ATOM 851 N N . GLY A 1 104 ? -7.671 3.266 9.529 1.00 84.25 104 GLY A N 1
ATOM 852 C CA . GLY A 1 104 ? -8.678 2.639 10.401 1.00 84.25 104 GLY A CA 1
ATOM 853 C C . GLY A 1 104 ? -9.489 3.610 11.261 1.00 84.25 104 GLY A C 1
ATOM 854 O O . GLY A 1 104 ? -10.596 3.277 11.673 1.00 84.25 104 GLY A O 1
ATOM 855 N N . ASN A 1 105 ? -8.966 4.819 11.480 1.00 82.81 105 ASN A N 1
ATOM 856 C CA . ASN A 1 105 ? -9.667 5.916 12.159 1.00 82.81 105 ASN A CA 1
ATOM 857 C C . ASN A 1 105 ? -10.334 6.907 11.182 1.00 82.81 105 ASN A C 1
ATOM 859 O O . ASN A 1 105 ? -10.929 7.891 11.614 1.00 82.81 105 ASN A O 1
ATOM 863 N N . LYS A 1 106 ? -10.166 6.700 9.871 1.00 82.25 106 LYS A N 1
ATOM 864 C CA . LYS A 1 106 ? -10.577 7.596 8.775 1.00 82.25 106 LYS A CA 1
ATOM 865 C C . LYS A 1 106 ? -11.642 6.964 7.872 1.00 82.25 106 LYS A C 1
ATOM 867 O O . LYS A 1 106 ? -12.491 7.668 7.340 1.00 82.25 106 LYS A O 1
ATOM 872 N N . ILE A 1 107 ? -11.566 5.651 7.681 1.00 88.06 107 ILE A N 1
ATOM 873 C CA . ILE A 1 107 ? -12.410 4.838 6.810 1.00 88.06 107 ILE A CA 1
ATOM 874 C C . ILE A 1 107 ? -12.856 3.620 7.620 1.00 88.06 107 ILE A C 1
ATOM 876 O O . ILE A 1 107 ? -12.080 3.063 8.399 1.00 88.06 107 ILE A O 1
ATOM 880 N N . GLU A 1 108 ? -14.102 3.186 7.436 1.00 88.81 108 GLU A N 1
ATOM 881 C CA . GLU A 1 108 ? -14.600 1.966 8.069 1.00 88.81 108 GLU A CA 1
ATOM 882 C C . GLU A 1 108 ? -13.709 0.764 7.723 1.00 88.81 108 GLU A C 1
ATOM 884 O O . GLU A 1 108 ? -13.375 0.525 6.561 1.00 88.81 108 GLU A O 1
ATOM 889 N N . LYS A 1 109 ? -13.361 -0.043 8.732 1.00 86.50 109 LYS A N 1
ATOM 890 C CA . LYS A 1 109 ? -12.464 -1.200 8.570 1.00 86.50 109 LYS A CA 1
ATOM 891 C C . LYS A 1 109 ? -12.936 -2.183 7.495 1.00 86.50 109 LYS A C 1
ATOM 893 O O . LYS A 1 109 ? -12.110 -2.719 6.763 1.00 86.50 109 LYS A O 1
ATOM 898 N N . ARG A 1 110 ? -14.254 -2.371 7.357 1.00 85.31 110 ARG A N 1
ATOM 899 C CA . ARG A 1 110 ? -14.841 -3.200 6.292 1.00 85.31 110 ARG A CA 1
ATOM 900 C C . ARG A 1 110 ? -14.505 -2.673 4.896 1.00 85.31 110 ARG A C 1
ATOM 902 O O . ARG A 1 110 ? -14.191 -3.460 4.017 1.00 85.31 110 ARG A O 1
ATOM 909 N N . THR A 1 111 ? -14.515 -1.355 4.714 1.00 91.00 111 THR A N 1
ATOM 910 C CA . THR A 1 111 ? -14.202 -0.705 3.439 1.00 91.00 111 THR A CA 1
ATOM 911 C C . THR A 1 111 ? -12.713 -0.828 3.141 1.00 91.00 111 THR A C 1
ATOM 913 O O . THR A 1 111 ? -12.354 -1.125 2.013 1.00 91.00 111 THR A O 1
ATOM 916 N N . ILE A 1 112 ? -11.844 -0.699 4.152 1.00 90.69 112 ILE A N 1
ATOM 917 C CA . ILE A 1 112 ? -10.396 -0.948 4.010 1.00 90.69 112 ILE A CA 1
ATOM 918 C C . ILE A 1 112 ? -10.134 -2.376 3.521 1.00 90.69 112 ILE A C 1
ATOM 920 O O . ILE A 1 112 ? -9.406 -2.567 2.550 1.00 90.69 112 ILE A O 1
ATOM 924 N N . LEU A 1 113 ? -10.750 -3.368 4.171 1.00 87.38 113 LEU A N 1
ATOM 925 C CA . LEU A 1 113 ? -10.576 -4.774 3.815 1.00 87.38 113 LEU A CA 1
ATOM 926 C C . LEU A 1 113 ? -11.158 -5.099 2.434 1.00 87.38 113 LEU A C 1
ATOM 928 O O . LEU A 1 113 ? -10.529 -5.819 1.665 1.00 87.38 113 LEU A O 1
ATOM 932 N N . GLN A 1 114 ? -12.330 -4.553 2.106 1.00 86.75 114 GLN A N 1
ATOM 933 C CA . GLN A 1 114 ? -12.945 -4.762 0.800 1.00 86.75 114 GLN A CA 1
ATOM 934 C C . GLN A 1 114 ? -12.080 -4.171 -0.313 1.00 86.75 114 GLN A C 1
ATOM 936 O O . GLN A 1 114 ? -11.773 -4.873 -1.268 1.00 86.75 114 GLN A O 1
ATOM 941 N N . THR A 1 115 ? -11.598 -2.935 -0.156 1.00 91.50 115 THR A N 1
ATOM 942 C CA . THR A 1 115 ? -10.701 -2.312 -1.138 1.00 91.50 115 THR A CA 1
ATOM 943 C C . THR A 1 115 ? -9.393 -3.086 -1.280 1.00 91.50 115 THR A C 1
ATOM 945 O O . THR A 1 115 ? -8.899 -3.238 -2.390 1.00 91.50 115 THR A O 1
ATOM 948 N N . TRP A 1 116 ? -8.846 -3.620 -0.182 1.00 89.38 116 TRP A N 1
ATOM 949 C CA . TRP A 1 116 ? -7.672 -4.498 -0.220 1.00 89.38 116 TRP A CA 1
ATOM 950 C C . TRP A 1 116 ? -7.903 -5.745 -1.076 1.00 89.38 116 TRP A C 1
ATOM 952 O O . TRP A 1 116 ? -7.050 -6.112 -1.880 1.00 89.38 116 TRP A O 1
ATOM 962 N N . ILE A 1 117 ? -9.069 -6.375 -0.937 1.00 86.19 117 ILE A N 1
ATOM 963 C CA . ILE A 1 117 ? -9.458 -7.534 -1.747 1.00 86.19 117 ILE A CA 1
ATOM 964 C C . ILE A 1 117 ? -9.673 -7.128 -3.21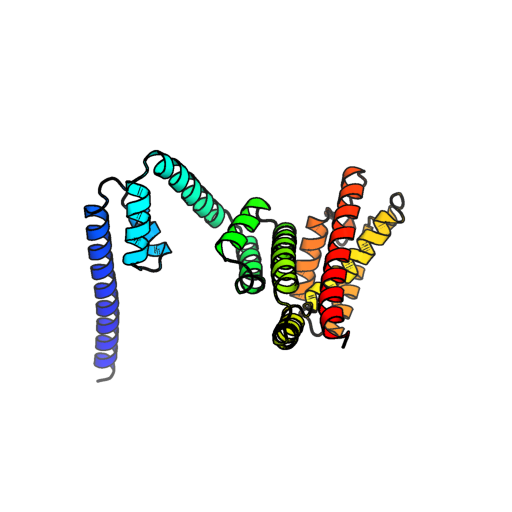0 1.00 86.19 117 ILE A C 1
ATOM 966 O O . ILE A 1 117 ? -9.178 -7.808 -4.105 1.00 86.19 117 ILE A O 1
ATOM 970 N N . ASP A 1 118 ? -10.373 -6.020 -3.452 1.00 85.75 118 ASP A N 1
ATOM 971 C CA . ASP A 1 118 ? -10.699 -5.526 -4.795 1.00 85.75 118 ASP A CA 1
ATOM 972 C C . ASP A 1 118 ? -9.447 -5.112 -5.585 1.00 85.75 118 ASP A C 1
ATOM 974 O O . ASP A 1 118 ? -9.418 -5.225 -6.808 1.00 85.75 118 ASP A O 1
ATOM 978 N N . CYS A 1 119 ? -8.403 -4.660 -4.889 1.00 79.56 119 CYS A N 1
ATOM 979 C CA . CYS A 1 119 ? -7.089 -4.326 -5.442 1.00 79.56 119 CYS A CA 1
ATOM 980 C C . CYS A 1 119 ? -6.125 -5.524 -5.439 1.00 79.56 119 CYS A C 1
ATOM 982 O O . CYS A 1 119 ? -4.912 -5.343 -5.356 1.00 79.56 119 CYS A O 1
ATOM 984 N N . ASN A 1 120 ? -6.647 -6.755 -5.465 1.00 80.88 120 ASN A N 1
ATOM 985 C CA . ASN A 1 120 ? -5.863 -7.994 -5.518 1.00 80.88 120 ASN A CA 1
ATOM 986 C C . ASN A 1 120 ? -4.764 -8.086 -4.448 1.00 80.88 120 ASN A C 1
ATOM 988 O O . ASN A 1 120 ? -3.734 -8.720 -4.670 1.00 80.88 120 ASN A O 1
ATOM 992 N N . GLN A 1 121 ? -4.974 -7.466 -3.283 1.00 79.94 121 GLN A N 1
ATOM 993 C CA . GLN A 1 121 ? -4.008 -7.450 -2.185 1.00 79.94 121 GLN A CA 1
ATOM 994 C C . GLN A 1 121 ? -2.679 -6.763 -2.550 1.00 79.94 121 GLN A C 1
ATOM 996 O O . GLN A 1 121 ? -1.620 -7.086 -2.006 1.00 79.94 121 GLN A O 1
ATOM 1001 N N . ILE A 1 122 ? -2.726 -5.807 -3.481 1.00 77.12 122 ILE A N 1
ATOM 1002 C CA . ILE A 1 122 ? -1.598 -4.956 -3.851 1.00 77.12 122 ILE A CA 1
ATOM 1003 C C . ILE A 1 122 ? -1.663 -3.692 -2.990 1.00 77.12 122 ILE A C 1
ATOM 1005 O O . ILE A 1 122 ? -2.594 -2.888 -3.087 1.00 77.12 122 ILE A O 1
ATOM 1009 N N . TYR A 1 123 ? -0.664 -3.506 -2.123 1.00 75.94 123 TYR A N 1
ATOM 1010 C CA . TYR A 1 123 ? -0.634 -2.410 -1.144 1.00 75.94 123 TYR A CA 1
ATOM 1011 C C . TYR A 1 123 ? -0.751 -1.029 -1.760 1.00 75.94 123 TYR A C 1
ATOM 1013 O O . TYR A 1 123 ? -1.524 -0.217 -1.261 1.00 75.94 123 TYR A O 1
ATOM 1021 N N . ILE A 1 124 ? -0.023 -0.768 -2.842 1.00 62.28 124 ILE A N 1
ATOM 1022 C CA . ILE A 1 124 ? -0.006 0.555 -3.467 1.00 62.28 124 ILE A CA 1
ATOM 1023 C C . ILE A 1 124 ? -1.370 0.868 -4.081 1.00 62.28 124 ILE A C 1
ATOM 1025 O O . ILE A 1 124 ? -1.947 1.900 -3.752 1.00 62.28 124 ILE A O 1
ATOM 1029 N N . GLU A 1 125 ? -1.926 -0.046 -4.875 1.00 70.06 125 GLU A N 1
ATOM 1030 C CA . GLU A 1 125 ? -3.263 0.101 -5.464 1.00 70.06 125 GLU A CA 1
ATOM 1031 C C . GLU A 1 125 ? -4.341 0.295 -4.392 1.00 70.06 125 GLU A C 1
ATOM 1033 O O . GLU A 1 125 ? -5.173 1.199 -4.476 1.00 70.06 125 GLU A O 1
ATOM 1038 N N . THR A 1 126 ? -4.282 -0.506 -3.327 1.00 82.69 126 THR A N 1
ATOM 1039 C CA . THR A 1 126 ? -5.227 -0.397 -2.213 1.00 82.69 126 THR A CA 1
ATOM 1040 C C . THR A 1 126 ? -5.103 0.949 -1.511 1.00 82.69 126 THR A C 1
ATOM 1042 O O . THR A 1 126 ? -6.102 1.607 -1.222 1.00 82.69 126 THR A O 1
ATOM 1045 N N . TRP A 1 127 ? -3.874 1.372 -1.221 1.00 82.69 127 TRP A N 1
ATOM 1046 C CA . TRP A 1 127 ? -3.594 2.639 -0.562 1.00 82.69 127 TRP A CA 1
ATOM 1047 C C . TRP A 1 127 ? -4.102 3.820 -1.397 1.00 82.69 127 TRP A C 1
ATOM 1049 O O . TRP A 1 127 ? -4.739 4.718 -0.849 1.00 82.69 127 TRP A O 1
ATOM 1059 N N . LEU A 1 128 ? -3.889 3.786 -2.716 1.00 71.12 128 LEU A N 1
ATOM 1060 C CA . LEU A 1 128 ? -4.364 4.793 -3.669 1.00 71.12 128 LEU A CA 1
ATOM 1061 C C . LEU A 1 128 ? -5.883 4.915 -3.644 1.00 71.12 128 LEU A C 1
ATOM 1063 O O . LEU A 1 128 ? -6.428 6.006 -3.474 1.00 71.12 128 LEU A O 1
ATOM 1067 N N . LYS A 1 129 ? -6.570 3.780 -3.737 1.00 81.00 129 LYS A N 1
ATOM 1068 C CA . LYS A 1 129 ? -8.029 3.741 -3.777 1.00 81.00 129 LYS A CA 1
ATOM 1069 C C . LYS A 1 129 ? -8.652 4.149 -2.444 1.00 81.00 129 LYS A C 1
ATOM 1071 O O . LYS A 1 129 ? -9.652 4.861 -2.410 1.00 81.00 129 LYS A O 1
ATOM 1076 N N . LEU A 1 130 ? -8.029 3.779 -1.325 1.00 84.62 130 LEU A N 1
ATOM 1077 C CA . LEU A 1 130 ? -8.436 4.264 -0.005 1.00 84.62 130 LEU A CA 1
ATOM 1078 C C . LEU A 1 130 ? -8.181 5.761 0.169 1.00 84.62 130 LEU A C 1
ATOM 1080 O O . LEU A 1 130 ? -9.010 6.440 0.773 1.00 84.62 130 LEU A O 1
ATOM 1084 N N . MET A 1 131 ? -7.095 6.300 -0.391 1.00 79.00 131 MET A N 1
ATOM 1085 C CA . MET A 1 131 ? -6.883 7.746 -0.429 1.00 79.00 131 MET A CA 1
ATOM 1086 C C . MET A 1 131 ? -7.958 8.455 -1.244 1.00 79.00 131 MET A C 1
ATOM 1088 O O . MET A 1 131 ? -8.478 9.467 -0.783 1.00 79.00 131 MET A O 1
ATOM 1092 N N . GLU A 1 132 ? -8.335 7.931 -2.408 1.00 78.19 132 GLU A N 1
ATOM 1093 C CA . GLU A 1 132 ? -9.411 8.498 -3.222 1.00 78.19 132 GLU A CA 1
ATOM 1094 C C . GLU A 1 132 ? -10.739 8.527 -2.453 1.00 78.19 132 GLU A C 1
ATOM 1096 O O . GLU A 1 132 ? -11.374 9.579 -2.347 1.00 78.19 132 GLU A O 1
ATOM 1101 N N . ILE A 1 133 ? -11.115 7.400 -1.837 1.00 85.38 133 ILE A N 1
ATOM 1102 C CA . ILE A 1 133 ? -12.307 7.289 -0.986 1.00 85.38 133 ILE A CA 1
ATOM 1103 C C . ILE A 1 133 ? -12.248 8.316 0.149 1.00 85.38 133 ILE A C 1
ATOM 1105 O O . ILE A 1 133 ? -13.217 9.039 0.393 1.00 85.38 133 ILE A O 1
ATOM 1109 N N . PHE A 1 134 ? -11.106 8.414 0.830 1.00 81.56 134 PHE A N 1
ATOM 1110 C CA . PHE A 1 134 ? -10.906 9.380 1.902 1.00 81.56 134 PHE A CA 1
ATOM 1111 C C . PHE A 1 134 ? -11.081 10.816 1.398 1.00 81.56 134 PHE A C 1
ATOM 1113 O O . PHE A 1 134 ? -11.870 11.566 1.966 1.00 81.56 134 PHE A O 1
ATOM 1120 N N . ILE A 1 135 ? -10.415 11.194 0.305 1.00 71.44 135 ILE A N 1
ATOM 1121 C CA . ILE A 1 135 ? -10.508 12.529 -0.301 1.00 71.44 135 ILE A CA 1
ATOM 1122 C C . ILE A 1 135 ? -11.952 12.848 -0.697 1.00 71.44 135 ILE A C 1
ATOM 1124 O O . ILE A 1 135 ? -12.421 13.963 -0.458 1.00 71.44 135 ILE A O 1
ATOM 1128 N N . PHE A 1 136 ? -12.682 11.883 -1.257 1.00 77.75 136 PHE A N 1
ATOM 1129 C CA . PHE A 1 136 ? -14.086 12.048 -1.615 1.00 77.75 136 PHE A CA 1
ATOM 1130 C C . PHE A 1 136 ? -14.957 12.354 -0.387 1.00 77.75 136 PHE A C 1
ATOM 1132 O O . PHE A 1 136 ? -15.694 13.347 -0.387 1.00 77.75 136 PHE A O 1
ATOM 1139 N N . PHE A 1 137 ? -14.827 11.565 0.685 1.00 75.25 137 PHE A N 1
ATOM 1140 C CA . PHE A 1 137 ? -15.527 11.825 1.947 1.00 75.25 137 PHE A CA 1
ATOM 1141 C C . PHE A 1 137 ? -15.148 13.186 2.535 1.00 75.25 137 PHE A C 1
ATOM 1143 O O . PHE A 1 137 ? -16.019 13.943 2.968 1.00 75.25 137 PHE A O 1
ATOM 1150 N N . MET A 1 138 ? -13.865 13.537 2.489 1.00 66.75 138 MET A N 1
ATOM 1151 C CA . MET A 1 138 ? -13.359 14.817 2.975 1.00 66.75 138 MET A CA 1
ATOM 1152 C C . MET A 1 138 ? -13.940 15.998 2.200 1.00 66.75 138 MET A C 1
ATOM 1154 O O . MET A 1 138 ? -14.402 16.964 2.807 1.00 66.75 138 MET A O 1
ATOM 1158 N N . LYS A 1 139 ? -13.986 15.908 0.867 1.00 68.06 139 LYS A N 1
ATOM 1159 C CA . LYS A 1 139 ? -14.622 16.908 0.006 1.00 68.06 139 LYS A CA 1
ATOM 1160 C C . LYS A 1 139 ? -16.091 17.066 0.394 1.00 68.06 139 LYS A C 1
ATOM 1162 O O . LYS A 1 139 ? -16.537 18.181 0.646 1.00 68.06 139 LYS A O 1
ATOM 1167 N N . TYR A 1 140 ? -16.827 15.966 0.528 1.00 68.94 140 TYR A N 1
ATOM 1168 C CA . TYR A 1 140 ? -18.234 16.009 0.925 1.00 68.94 140 TYR A CA 1
ATOM 1169 C C . TYR A 1 140 ? -18.451 16.723 2.273 1.00 68.94 140 TYR A C 1
ATOM 1171 O O . TYR A 1 140 ? -19.298 17.614 2.370 1.00 68.94 140 TYR A O 1
ATOM 1179 N N . VAL A 1 141 ? -17.654 16.395 3.296 1.00 65.31 141 VAL A N 1
ATOM 1180 C CA . VAL A 1 141 ? -17.738 17.024 4.627 1.00 65.31 141 VAL A CA 1
ATOM 1181 C C . VAL A 1 141 ? -17.411 18.521 4.568 1.00 65.31 141 VAL A C 1
ATOM 1183 O O . VAL A 1 141 ? -18.144 19.336 5.134 1.00 65.31 141 VAL A O 1
ATOM 1186 N N . LEU A 1 142 ? -16.355 18.904 3.843 1.00 62.03 142 LEU A N 1
ATOM 1187 C CA . LEU A 1 142 ? -15.915 20.299 3.715 1.00 62.03 142 LEU A CA 1
ATOM 1188 C C . LEU A 1 142 ? -16.917 21.181 2.959 1.00 62.03 142 LEU A C 1
ATOM 1190 O O . LEU A 1 142 ? -17.070 22.353 3.300 1.00 62.03 142 LEU A O 1
ATOM 1194 N N . PHE A 1 143 ? -17.605 20.640 1.951 1.00 64.12 143 PHE A N 1
ATOM 1195 C CA . PHE A 1 143 ? -18.610 21.384 1.184 1.00 64.12 143 PHE A CA 1
ATOM 1196 C C . PHE A 1 143 ? -19.936 21.561 1.942 1.00 64.12 143 PHE A C 1
ATOM 1198 O O . PHE A 1 143 ? -20.678 22.502 1.658 1.00 64.12 143 PHE A O 1
ATOM 1205 N N . LYS A 1 144 ? -20.240 20.689 2.913 1.00 62.62 144 LYS A N 1
ATOM 1206 C CA . LYS A 1 144 ? -21.519 20.702 3.640 1.00 62.62 144 LYS A CA 1
ATOM 1207 C C . LYS A 1 144 ? -21.528 21.638 4.857 1.00 62.62 144 LYS A C 1
ATOM 1209 O O . LYS A 1 144 ? -22.584 22.166 5.197 1.00 62.62 144 LYS A O 1
ATOM 1214 N N . ASN A 1 145 ? -20.378 21.890 5.486 1.00 55.75 145 ASN A N 1
ATOM 1215 C CA . ASN A 1 145 ? -20.286 22.726 6.689 1.00 55.75 145 ASN A CA 1
ATOM 1216 C C . ASN A 1 145 ? -19.842 24.167 6.367 1.00 55.75 145 ASN A C 1
ATOM 1218 O O . ASN A 1 145 ? -18.672 24.427 6.095 1.00 55.75 145 ASN A O 1
ATOM 1222 N N . LYS A 1 146 ? -20.782 25.123 6.434 1.00 52.69 146 LYS A N 1
ATOM 1223 C CA . LYS A 1 146 ? -20.559 26.559 6.154 1.00 52.69 146 LYS A CA 1
ATOM 1224 C C . LYS A 1 146 ? -20.022 27.403 7.332 1.00 52.69 146 LYS A C 1
ATOM 1226 O O . LYS A 1 146 ? -19.805 28.591 7.126 1.00 52.69 146 LYS A O 1
ATOM 1231 N N . ASN A 1 147 ? -19.765 26.838 8.520 1.00 52.91 147 ASN A N 1
ATOM 1232 C CA . ASN A 1 147 ? -19.497 27.619 9.746 1.00 52.91 147 ASN A CA 1
ATOM 1233 C C . ASN A 1 147 ? -18.169 27.284 10.473 1.00 52.91 147 ASN A C 1
ATOM 1235 O O . ASN A 1 147 ? -17.479 26.316 10.158 1.00 52.91 147 ASN A O 1
ATOM 1239 N N . GLU A 1 148 ? -17.854 28.126 11.464 1.00 51.34 148 GLU A N 1
ATOM 1240 C CA . GLU A 1 148 ? -16.635 28.327 12.280 1.00 51.34 148 GLU A CA 1
ATOM 1241 C C . GLU A 1 148 ? -15.867 27.074 12.772 1.00 51.34 148 GLU A C 1
ATOM 1243 O O . GLU A 1 148 ? -14.641 27.117 12.868 1.00 51.34 148 GLU A O 1
ATOM 1248 N N . TYR A 1 149 ? -16.527 25.917 12.927 1.00 52.09 149 TYR A N 1
ATOM 1249 C CA . TYR A 1 149 ? -15.903 24.604 13.213 1.00 52.09 149 TYR A CA 1
ATOM 1250 C C . TYR A 1 149 ? -14.943 24.094 12.122 1.00 52.09 149 TYR A C 1
ATOM 1252 O O . TYR A 1 149 ? -14.238 23.100 12.301 1.00 52.09 149 TYR A O 1
ATOM 1260 N N . LYS A 1 150 ? -14.898 24.776 10.976 1.00 55.56 150 LYS A N 1
ATOM 1261 C CA . LYS A 1 150 ? -13.998 24.473 9.865 1.00 55.56 150 LYS A CA 1
ATOM 1262 C C . LYS A 1 150 ? -12.518 24.579 10.258 1.00 55.56 150 LYS A C 1
ATOM 1264 O O . LYS A 1 150 ? -11.722 23.796 9.760 1.00 55.56 150 LYS A O 1
ATOM 1269 N N . TYR A 1 151 ? -12.136 25.504 11.144 1.00 51.44 151 TYR A N 1
ATOM 1270 C CA . TYR A 1 151 ? -10.718 25.766 11.441 1.00 51.44 151 TYR A CA 1
ATOM 1271 C C . TYR A 1 151 ? -10.064 24.673 12.294 1.00 51.44 151 TYR A C 1
ATOM 1273 O O . TYR A 1 151 ? -9.014 24.155 11.924 1.00 51.44 151 TYR A O 1
ATOM 1281 N N . GLU A 1 152 ? -10.710 24.277 13.391 1.00 53.97 152 GLU A N 1
ATOM 1282 C CA . GLU A 1 152 ? -10.187 23.254 14.304 1.00 53.97 152 GLU A CA 1
ATOM 1283 C C . GLU A 1 152 ? -10.126 21.876 13.624 1.00 53.97 152 GLU A C 1
ATOM 1285 O O . GLU A 1 152 ? -9.128 21.162 13.728 1.00 53.97 152 GLU A O 1
ATOM 1290 N N . PHE A 1 153 ? -11.140 21.545 12.815 1.00 58.09 153 PHE A N 1
ATOM 1291 C CA . PHE A 1 153 ? -11.140 20.345 11.979 1.00 58.09 153 PHE A CA 1
ATOM 1292 C C . PHE A 1 153 ? -10.027 20.386 10.917 1.00 58.09 153 PHE A C 1
ATOM 1294 O O . PHE A 1 153 ? -9.313 19.401 10.747 1.00 58.09 153 PHE A O 1
ATOM 1301 N N . CYS A 1 154 ? -9.819 21.525 10.243 1.00 51.69 154 CYS A N 1
ATOM 1302 C CA . CYS A 1 154 ? -8.746 21.699 9.259 1.00 51.69 154 CYS A CA 1
ATOM 1303 C C . CYS A 1 154 ? -7.337 21.638 9.874 1.00 51.69 154 CYS A C 1
ATOM 1305 O O . CYS A 1 154 ? -6.449 21.060 9.254 1.00 51.69 154 CYS A O 1
ATOM 1307 N N . GLN A 1 155 ? -7.112 22.164 11.082 1.00 52.97 155 GLN A N 1
ATOM 1308 C CA . GLN A 1 155 ? -5.831 22.015 11.788 1.00 52.97 155 GLN A CA 1
ATOM 1309 C C . GLN A 1 155 ? -5.559 20.558 12.171 1.00 52.97 155 GLN A C 1
ATOM 1311 O O . GLN A 1 155 ? -4.504 20.026 11.829 1.00 52.97 155 GLN A O 1
ATOM 1316 N N . GLN A 1 156 ? -6.538 19.877 12.776 1.00 55.62 156 GLN A N 1
ATOM 1317 C CA . GLN A 1 156 ? -6.420 18.449 13.087 1.00 55.62 156 GLN A CA 1
ATOM 1318 C C . GLN A 1 156 ? -6.204 17.607 11.824 1.00 55.62 156 GLN A C 1
ATOM 1320 O O . GLN A 1 156 ? -5.496 16.604 11.859 1.00 55.62 156 GLN A O 1
ATOM 1325 N N . LEU A 1 157 ? -6.792 18.005 10.694 1.00 54.28 157 LEU A N 1
ATOM 1326 C CA . LEU A 1 157 ? -6.543 17.387 9.396 1.00 54.28 157 LEU A CA 1
ATOM 1327 C C . LEU A 1 157 ? -5.141 17.652 8.881 1.00 54.28 157 LEU A C 1
ATOM 1329 O O . LEU A 1 157 ? -4.540 16.725 8.362 1.00 54.28 157 LEU A O 1
ATOM 1333 N N . ASN A 1 158 ? -4.615 18.866 9.020 1.00 51.31 158 ASN A N 1
ATOM 1334 C CA . ASN A 1 158 ? -3.264 19.198 8.582 1.00 51.31 158 ASN A CA 1
ATOM 1335 C C . ASN A 1 158 ? -2.217 18.377 9.346 1.00 51.31 158 ASN A C 1
ATOM 1337 O O . ASN A 1 158 ? -1.305 17.814 8.747 1.00 51.31 158 ASN A O 1
ATOM 1341 N N . ASP A 1 159 ? -2.417 18.208 10.654 1.00 54.09 159 ASP A N 1
ATOM 1342 C CA . ASP A 1 159 ? -1.565 17.359 11.487 1.00 54.09 159 ASP A CA 1
ATOM 1343 C C . ASP A 1 159 ? -1.714 15.867 11.137 1.00 54.09 159 ASP A C 1
ATOM 1345 O O . ASP A 1 159 ? -0.734 15.123 11.151 1.00 54.09 159 ASP A O 1
ATOM 1349 N N . ARG A 1 160 ? -2.924 15.419 10.758 1.00 51.69 160 ARG A N 1
ATOM 1350 C CA . ARG A 1 160 ? -3.223 14.026 10.350 1.00 51.69 160 ARG A CA 1
ATOM 1351 C C . ARG A 1 160 ? -2.876 13.694 8.892 1.00 51.69 160 ARG A C 1
ATOM 1353 O O . ARG A 1 160 ? -2.792 12.511 8.551 1.00 51.69 160 ARG A O 1
ATOM 1360 N N . LEU A 1 161 ? -2.747 14.709 8.041 1.00 54.16 161 LEU A N 1
ATOM 1361 C CA . LEU A 1 161 ? -2.379 14.638 6.622 1.00 54.16 161 LEU A CA 1
ATOM 1362 C C . LEU A 1 161 ? -0.947 15.093 6.380 1.00 54.16 161 LEU A C 1
ATOM 1364 O O . LEU A 1 161 ? -0.519 15.136 5.227 1.00 54.16 161 LEU A O 1
ATOM 1368 N N . LYS A 1 162 ? -0.206 15.417 7.446 1.00 62.72 162 LYS A N 1
ATOM 1369 C CA . LYS A 1 162 ? 1.227 15.636 7.363 1.00 62.72 162 LYS A CA 1
ATOM 1370 C C . LYS A 1 162 ? 1.823 14.415 6.689 1.00 62.72 162 LYS A C 1
ATOM 1372 O O . LYS A 1 162 ? 1.758 13.303 7.214 1.00 62.72 162 LYS A O 1
ATOM 1377 N N . GLU A 1 163 ? 2.329 14.642 5.487 1.00 66.06 163 GLU A N 1
ATOM 1378 C CA . GLU A 1 163 ? 2.935 13.589 4.707 1.00 66.06 163 GLU A CA 1
ATOM 1379 C C . GLU A 1 163 ? 4.036 12.941 5.534 1.00 66.06 163 GLU A C 1
ATOM 1381 O O . GLU A 1 163 ? 4.936 13.629 6.026 1.00 66.06 163 GLU A O 1
ATOM 1386 N N . ASP A 1 164 ? 3.950 11.623 5.688 1.00 78.94 164 ASP A N 1
ATOM 1387 C CA . ASP A 1 164 ? 5.002 10.874 6.345 1.00 78.94 164 ASP A CA 1
ATOM 1388 C C . ASP A 1 164 ? 6.324 11.101 5.595 1.00 78.94 164 ASP A C 1
ATOM 1390 O O . ASP A 1 164 ? 6.376 11.058 4.361 1.00 78.94 164 ASP A O 1
ATOM 1394 N N . ASN A 1 165 ? 7.398 11.378 6.334 1.00 85.12 165 ASN A N 1
ATOM 1395 C CA . ASN A 1 165 ? 8.697 11.670 5.736 1.00 85.12 165 ASN A CA 1
ATOM 1396 C C . ASN A 1 165 ? 9.180 10.527 4.831 1.00 85.12 165 ASN A C 1
ATOM 1398 O O . ASN A 1 165 ? 9.838 10.794 3.828 1.00 85.12 165 ASN A O 1
ATOM 1402 N N . GLU A 1 166 ? 8.840 9.277 5.154 1.00 84.44 166 GLU A N 1
ATOM 1403 C CA . GLU A 1 166 ? 9.095 8.113 4.313 1.00 84.44 166 GLU A CA 1
ATOM 1404 C C . GLU A 1 166 ? 8.372 8.255 2.970 1.00 84.44 166 GLU A C 1
ATOM 1406 O O . GLU A 1 166 ? 9.017 8.267 1.922 1.00 84.44 166 GLU A O 1
ATOM 1411 N N . LEU A 1 167 ? 7.053 8.467 2.989 1.00 80.25 167 LEU A N 1
ATOM 1412 C CA . LEU A 1 167 ? 6.237 8.632 1.779 1.00 80.25 167 LEU A CA 1
ATOM 1413 C C . LEU A 1 167 ? 6.718 9.797 0.911 1.00 80.25 167 LEU A C 1
ATOM 1415 O O . LEU A 1 167 ? 6.806 9.655 -0.310 1.00 80.25 167 LEU A O 1
ATOM 1419 N N . LYS A 1 168 ? 7.109 10.912 1.534 1.00 85.56 168 LYS A N 1
ATOM 1420 C CA . LYS A 1 168 ? 7.665 12.070 0.829 1.00 85.56 168 LYS A CA 1
ATOM 1421 C C . LYS A 1 168 ? 8.920 11.705 0.037 1.00 85.56 168 LYS A C 1
ATOM 1423 O O . LYS A 1 168 ? 9.053 12.113 -1.117 1.00 85.56 168 LYS A O 1
ATOM 1428 N N . ILE A 1 169 ? 9.826 10.932 0.643 1.00 89.56 169 ILE A N 1
ATOM 1429 C CA . ILE A 1 169 ? 11.052 10.450 -0.006 1.00 89.56 169 ILE A CA 1
ATOM 1430 C C . ILE A 1 169 ? 10.706 9.517 -1.166 1.00 89.56 169 ILE A C 1
ATOM 1432 O O . ILE A 1 169 ? 11.199 9.728 -2.278 1.00 89.56 169 ILE A O 1
ATOM 1436 N N . LEU A 1 170 ? 9.856 8.512 -0.913 1.00 88.56 170 LEU A N 1
A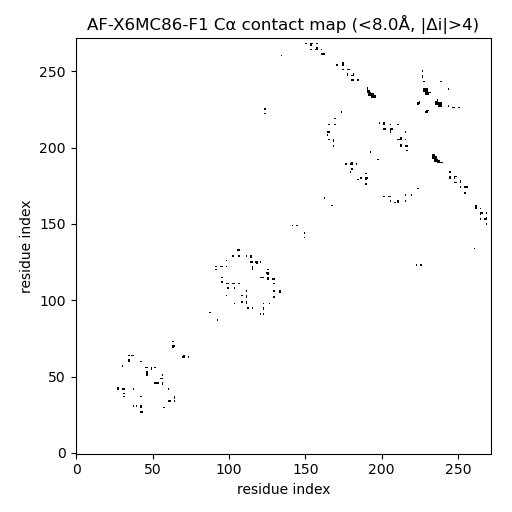TOM 1437 C CA . LEU A 1 170 ? 9.462 7.522 -1.918 1.00 88.56 170 LEU A CA 1
ATOM 1438 C C . LEU A 1 170 ? 8.839 8.221 -3.134 1.00 88.56 170 LEU A C 1
ATOM 1440 O O . LEU A 1 170 ? 9.261 7.981 -4.266 1.00 88.56 170 LEU A O 1
ATOM 1444 N N . ARG A 1 171 ? 7.897 9.144 -2.904 1.00 87.31 171 ARG A N 1
ATOM 1445 C CA . ARG A 1 171 ? 7.217 9.882 -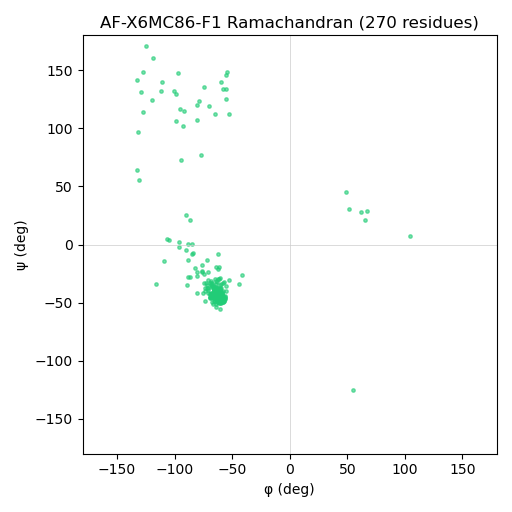3.971 1.00 87.31 171 ARG A CA 1
ATOM 1446 C C . ARG A 1 171 ? 8.174 10.749 -4.775 1.00 87.31 171 ARG A C 1
ATOM 1448 O O . ARG A 1 171 ? 8.134 10.701 -5.999 1.00 87.31 171 ARG A O 1
ATOM 1455 N N . GLU A 1 172 ? 9.010 11.553 -4.118 1.00 90.50 172 GLU A N 1
ATOM 1456 C CA . GLU A 1 172 ? 9.928 12.462 -4.815 1.00 90.50 172 GLU A CA 1
ATOM 1457 C C . GLU A 1 172 ? 10.853 11.690 -5.766 1.00 90.50 172 GLU A C 1
ATOM 1459 O O . GLU A 1 172 ? 11.033 12.069 -6.924 1.00 90.50 172 GLU A O 1
ATOM 1464 N N . MET A 1 173 ? 11.402 10.571 -5.291 1.00 93.62 173 MET A N 1
ATOM 1465 C CA . MET A 1 173 ? 12.279 9.730 -6.097 1.00 93.62 173 MET A CA 1
ATOM 1466 C C . MET A 1 173 ? 11.519 9.021 -7.228 1.00 93.62 173 MET A C 1
ATOM 1468 O O . MET A 1 173 ? 12.007 9.019 -8.358 1.00 93.62 173 MET A O 1
ATOM 1472 N N . CYS A 1 174 ? 10.322 8.480 -6.967 1.00 90.75 174 CYS A N 1
ATOM 1473 C CA . CYS A 1 174 ? 9.498 7.836 -7.998 1.00 90.75 174 CYS A CA 1
ATOM 1474 C C . CYS A 1 174 ? 9.077 8.821 -9.094 1.00 90.75 174 CYS A C 1
ATOM 1476 O O . CYS A 1 174 ? 9.221 8.514 -10.274 1.00 90.75 174 CYS A O 1
ATOM 1478 N N . LEU A 1 175 ? 8.625 10.025 -8.727 1.00 88.75 175 LEU A N 1
ATOM 1479 C CA . LEU A 1 175 ? 8.257 11.070 -9.685 1.00 88.75 175 LEU A CA 1
ATOM 1480 C C . LEU A 1 175 ? 9.427 11.440 -10.595 1.00 88.75 175 LEU A C 1
ATOM 1482 O O . LEU A 1 175 ? 9.235 11.608 -11.795 1.00 88.75 175 LEU A O 1
ATOM 1486 N N . HIS A 1 176 ? 10.638 11.544 -10.042 1.00 92.88 176 HIS A N 1
ATOM 1487 C CA . HIS A 1 176 ? 11.822 11.853 -10.837 1.00 92.88 176 HIS A CA 1
ATOM 1488 C C . HIS A 1 176 ? 12.150 10.742 -11.844 1.00 92.88 176 HIS A C 1
ATOM 1490 O O . HIS A 1 176 ? 12.467 11.021 -12.999 1.00 92.88 176 HIS A O 1
ATOM 1496 N N . ILE A 1 177 ? 12.043 9.481 -11.419 1.00 93.06 177 ILE A N 1
ATOM 1497 C CA . ILE A 1 177 ? 12.264 8.311 -12.275 1.00 93.06 177 ILE A CA 1
ATOM 1498 C C . ILE A 1 177 ? 11.221 8.258 -13.398 1.00 93.06 177 ILE A C 1
ATOM 1500 O O . ILE A 1 177 ? 11.589 8.218 -14.572 1.00 93.06 177 ILE A O 1
ATOM 1504 N N . LEU A 1 178 ? 9.934 8.312 -13.041 1.00 90.94 178 LEU A N 1
ATOM 1505 C CA . LEU A 1 178 ? 8.822 8.267 -13.991 1.00 90.94 178 LEU A CA 1
ATOM 1506 C C . LEU A 1 178 ? 8.905 9.419 -14.993 1.00 90.94 178 LEU A C 1
ATOM 1508 O O . LEU A 1 178 ? 8.757 9.202 -16.191 1.00 90.94 178 LEU A O 1
ATOM 1512 N N . TRP A 1 179 ? 9.222 10.631 -14.529 1.00 93.94 179 TRP A N 1
ATOM 1513 C CA . TRP A 1 179 ? 9.397 11.784 -15.407 1.00 93.94 179 TRP A CA 1
ATOM 1514 C C . TRP A 1 179 ? 10.509 11.579 -16.435 1.00 93.94 179 TRP A C 1
ATOM 1516 O O . TRP A 1 179 ? 10.324 11.914 -17.601 1.00 93.94 179 TRP A O 1
ATOM 1526 N N . ASN A 1 180 ? 11.652 11.014 -16.036 1.00 93.75 180 ASN A N 1
ATOM 1527 C CA . ASN A 1 180 ? 12.748 10.754 -16.969 1.00 93.75 180 ASN A CA 1
ATOM 1528 C C . ASN A 1 180 ? 12.352 9.730 -18.047 1.00 93.75 180 ASN A C 1
ATOM 1530 O O . ASN A 1 180 ? 12.681 9.937 -19.214 1.00 93.75 180 ASN A O 1
ATOM 1534 N N . ILE A 1 181 ? 11.607 8.680 -17.684 1.00 91.50 181 ILE A N 1
ATOM 1535 C CA . ILE A 1 181 ? 11.080 7.688 -18.639 1.00 91.50 181 ILE A CA 1
ATOM 1536 C C . ILE A 1 181 ? 10.066 8.333 -19.588 1.00 91.50 181 ILE A C 1
ATOM 1538 O O . ILE A 1 181 ? 10.183 8.188 -20.801 1.00 91.50 181 ILE A O 1
ATOM 1542 N N . LEU A 1 182 ? 9.100 9.081 -19.052 1.00 89.94 182 LEU A N 1
ATOM 1543 C CA . LEU A 1 182 ? 8.040 9.724 -19.835 1.00 89.94 182 LEU A CA 1
ATOM 1544 C C . LEU A 1 182 ? 8.578 10.804 -20.776 1.00 89.94 182 LEU A C 1
ATOM 1546 O O . LEU A 1 182 ? 8.101 10.946 -21.898 1.00 89.94 182 LEU A O 1
ATOM 1550 N N . LYS A 1 183 ? 9.576 11.568 -20.325 1.00 92.12 183 LYS A N 1
ATOM 1551 C CA . LYS A 1 183 ? 10.190 12.637 -21.115 1.00 92.12 183 LYS A CA 1
ATOM 1552 C C . LYS A 1 183 ? 11.074 12.089 -22.237 1.00 92.12 183 LYS A C 1
ATOM 1554 O O . LYS A 1 183 ? 11.161 12.710 -23.294 1.00 92.12 183 LYS A O 1
ATOM 1559 N N . TYR A 1 184 ? 11.722 10.948 -22.011 1.00 92.69 184 TYR A N 1
ATOM 1560 C CA . TYR A 1 184 ? 12.680 10.354 -22.943 1.00 92.69 184 TYR A CA 1
ATOM 1561 C C . TYR A 1 184 ? 12.402 8.854 -23.153 1.00 92.69 184 TYR A C 1
ATOM 1563 O O . TYR A 1 184 ? 13.243 8.011 -22.826 1.00 92.69 184 TYR A O 1
ATOM 1571 N N . PRO A 1 185 ? 11.242 8.489 -23.727 1.00 88.25 185 PRO A N 1
ATOM 1572 C CA . PRO A 1 185 ? 10.777 7.100 -23.774 1.00 88.25 185 PRO A CA 1
ATOM 1573 C C . PRO A 1 185 ? 11.715 6.169 -24.555 1.00 88.25 185 PRO A C 1
ATOM 1575 O O . PRO A 1 185 ? 11.832 4.991 -24.224 1.00 88.25 185 PRO A O 1
ATOM 1578 N N . ASN A 1 186 ? 12.436 6.686 -25.551 1.00 87.94 186 ASN A N 1
ATOM 1579 C CA . ASN A 1 186 ? 13.329 5.888 -26.399 1.00 87.94 186 ASN A CA 1
ATOM 1580 C C . ASN A 1 186 ? 14.766 5.789 -25.857 1.00 87.94 186 ASN A C 1
ATOM 1582 O O . ASN A 1 186 ? 15.602 5.091 -26.431 1.00 87.94 186 ASN A O 1
ATOM 1586 N N . GLU A 1 187 ? 15.086 6.480 -24.762 1.00 91.38 187 GLU A N 1
ATOM 1587 C CA . GLU A 1 187 ? 16.436 6.497 -24.207 1.00 91.38 187 GLU A CA 1
ATOM 1588 C C . GLU A 1 187 ? 16.613 5.410 -23.140 1.00 91.38 187 GLU A C 1
ATOM 1590 O O . GLU A 1 187 ? 16.248 5.574 -21.974 1.00 91.38 187 GLU A O 1
ATOM 1595 N N . LEU A 1 188 ? 17.261 4.304 -23.526 1.00 88.31 188 LEU A N 1
ATOM 1596 C CA . LEU A 1 188 ? 17.511 3.147 -22.652 1.00 88.31 188 LEU A CA 1
ATOM 1597 C C . LEU A 1 188 ? 18.187 3.512 -21.322 1.00 88.31 188 LEU A C 1
ATOM 1599 O O . LEU A 1 188 ? 17.926 2.874 -20.304 1.00 88.31 188 LEU A O 1
ATOM 1603 N N . LYS A 1 189 ? 19.013 4.566 -21.303 1.00 92.81 189 LYS A N 1
ATOM 1604 C CA . LYS A 1 189 ? 19.711 5.020 -20.093 1.00 92.81 189 LYS A CA 1
ATOM 1605 C C . LYS A 1 189 ? 18.759 5.441 -18.966 1.00 92.81 189 LYS A C 1
ATOM 1607 O O . LYS A 1 189 ? 19.127 5.308 -17.808 1.00 92.81 189 LYS A O 1
ATOM 1612 N N . TYR A 1 190 ? 17.553 5.928 -19.281 1.00 92.00 190 TYR A N 1
ATOM 1613 C CA . TYR A 1 190 ? 16.552 6.315 -18.275 1.00 92.00 190 TYR A CA 1
ATOM 1614 C C . TYR A 1 190 ? 15.647 5.157 -17.852 1.00 92.00 190 TYR A C 1
ATOM 1616 O O . TYR A 1 190 ? 14.977 5.245 -16.827 1.00 92.00 190 TYR A O 1
ATOM 1624 N N . ARG A 1 191 ? 15.666 4.055 -18.607 1.00 91.75 191 ARG A N 1
ATOM 1625 C CA . ARG A 1 191 ? 15.011 2.794 -18.246 1.00 91.75 191 ARG A CA 1
ATOM 1626 C C . ARG A 1 191 ? 15.888 1.920 -17.350 1.00 91.75 191 ARG A C 1
ATOM 1628 O O . ARG A 1 191 ? 15.408 0.924 -16.829 1.00 91.75 191 ARG A O 1
ATOM 1635 N N . GLN A 1 192 ? 17.154 2.277 -17.141 1.00 94.88 192 GLN A N 1
ATOM 1636 C CA . GLN A 1 192 ? 18.057 1.575 -16.235 1.00 94.88 192 GLN A CA 1
ATOM 1637 C C . GLN A 1 192 ? 18.394 2.448 -15.025 1.00 94.88 192 GLN A C 1
ATOM 1639 O O . GLN A 1 192 ? 18.809 3.595 -15.161 1.00 94.88 192 GLN A O 1
ATOM 1644 N N . ILE A 1 193 ? 18.292 1.878 -13.827 1.00 95.06 193 ILE A N 1
ATOM 1645 C CA . ILE A 1 193 ? 18.665 2.542 -12.579 1.00 95.06 193 ILE A CA 1
ATOM 1646 C C . ILE A 1 193 ? 19.767 1.732 -11.910 1.00 95.06 193 ILE A C 1
ATOM 1648 O O . ILE A 1 193 ? 19.600 0.548 -11.612 1.00 95.06 193 ILE A O 1
ATOM 1652 N N . ASN A 1 194 ? 20.893 2.387 -11.634 1.00 95.75 194 ASN A N 1
ATOM 1653 C CA . ASN A 1 194 ? 21.951 1.782 -10.840 1.00 95.75 194 ASN A CA 1
ATOM 1654 C C . ASN A 1 194 ? 21.497 1.646 -9.377 1.00 95.75 194 ASN A C 1
ATOM 1656 O O . ASN A 1 194 ? 21.205 2.655 -8.728 1.00 95.75 194 ASN A O 1
ATOM 1660 N N . GLY A 1 195 ? 21.429 0.420 -8.848 1.00 93.94 195 GLY A N 1
ATOM 1661 C CA . GLY A 1 195 ? 20.877 0.186 -7.511 1.00 93.94 195 GLY A CA 1
ATOM 1662 C C . GLY A 1 195 ? 21.737 0.756 -6.387 1.00 93.94 195 GLY A C 1
ATOM 1663 O O . GLY A 1 195 ? 21.183 1.233 -5.398 1.00 93.94 195 GLY A O 1
ATOM 1664 N N . GLN A 1 196 ? 23.063 0.815 -6.551 1.00 94.94 196 GLN A N 1
ATOM 1665 C CA . GLN A 1 196 ? 23.947 1.437 -5.564 1.00 94.94 196 GLN A CA 1
ATOM 1666 C C . GLN A 1 196 ? 23.757 2.959 -5.518 1.00 94.94 196 GLN A C 1
ATOM 1668 O O . GLN A 1 196 ? 23.631 3.538 -4.438 1.00 94.94 196 GLN A O 1
ATOM 1673 N N . CYS A 1 197 ? 23.693 3.620 -6.678 1.00 94.44 197 CYS A N 1
ATOM 1674 C CA . CYS A 1 197 ? 23.398 5.051 -6.766 1.00 94.44 197 CYS A CA 1
ATOM 1675 C C . CYS A 1 197 ? 22.017 5.369 -6.184 1.00 94.44 197 CYS A C 1
ATOM 1677 O O . CYS A 1 197 ? 21.871 6.339 -5.437 1.00 94.44 197 CYS A O 1
ATOM 1679 N N . LEU A 1 198 ? 21.020 4.532 -6.485 1.00 94.44 198 LEU A N 1
ATOM 1680 C CA . LEU A 1 198 ? 19.670 4.664 -5.954 1.00 94.44 198 LEU A CA 1
ATOM 1681 C C . LEU A 1 198 ? 19.653 4.551 -4.426 1.00 94.44 198 LEU A C 1
ATOM 1683 O O . LEU A 1 198 ? 19.112 5.429 -3.753 1.00 94.44 198 LEU A O 1
ATOM 1687 N N . PHE A 1 199 ? 20.286 3.511 -3.878 1.00 95.75 199 PHE A N 1
ATOM 1688 C CA . PHE A 1 199 ? 20.374 3.294 -2.437 1.00 95.75 199 PHE A CA 1
ATOM 1689 C C . PHE A 1 199 ? 21.120 4.430 -1.732 1.00 95.75 199 PHE A C 1
ATOM 1691 O O . PHE A 1 199 ? 20.670 4.912 -0.695 1.00 95.75 199 PHE A O 1
ATOM 1698 N N . ASN A 1 200 ? 22.226 4.911 -2.305 1.00 97.12 200 ASN A N 1
ATOM 1699 C CA . ASN A 1 200 ? 22.982 6.030 -1.747 1.00 97.12 200 ASN A CA 1
ATOM 1700 C C . ASN A 1 200 ? 22.145 7.320 -1.708 1.00 97.12 200 ASN A C 1
ATOM 1702 O O . ASN A 1 200 ? 22.150 8.021 -0.696 1.00 97.12 200 ASN A O 1
ATOM 1706 N N . ASN A 1 201 ? 21.390 7.617 -2.772 1.00 96.06 201 ASN A N 1
ATOM 1707 C CA . ASN A 1 201 ? 20.487 8.771 -2.807 1.00 96.06 201 ASN A CA 1
ATOM 1708 C C . ASN A 1 201 ? 19.366 8.636 -1.762 1.00 96.06 201 ASN A C 1
ATOM 1710 O O . ASN A 1 201 ? 19.137 9.554 -0.970 1.00 96.06 201 ASN A O 1
ATOM 1714 N N . LEU A 1 202 ? 18.737 7.459 -1.693 1.00 96.38 202 LEU A N 1
ATOM 1715 C CA . LEU A 1 202 ? 17.711 7.159 -0.700 1.00 96.38 202 LEU A CA 1
ATOM 1716 C C . LEU A 1 202 ? 18.244 7.346 0.726 1.00 96.38 202 LEU A C 1
ATOM 1718 O O . LEU A 1 202 ? 17.642 8.055 1.528 1.00 96.38 202 LEU A O 1
ATOM 1722 N N . LYS A 1 203 ? 19.417 6.777 1.021 1.00 97.31 203 LYS A N 1
ATOM 1723 C CA . LYS A 1 203 ? 20.082 6.874 2.323 1.00 97.31 203 LYS A CA 1
ATOM 1724 C C . LYS A 1 203 ? 20.309 8.327 2.739 1.00 97.31 203 LYS A C 1
ATOM 1726 O O . LYS A 1 203 ? 19.999 8.676 3.876 1.00 97.31 203 LYS A O 1
ATOM 1731 N N . LEU A 1 204 ? 20.796 9.177 1.832 1.00 97.31 204 LEU A N 1
ATOM 1732 C CA . LEU A 1 204 ? 20.996 10.605 2.106 1.00 97.31 204 LEU A CA 1
ATOM 1733 C C . LEU A 1 204 ? 19.678 11.315 2.438 1.00 97.31 204 LEU A C 1
ATOM 1735 O O . LEU A 1 204 ? 19.626 12.119 3.369 1.00 97.31 2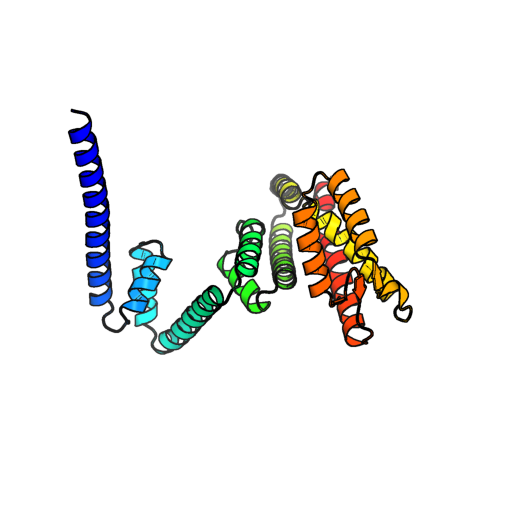04 LEU A O 1
ATOM 1739 N N . LYS A 1 205 ? 18.601 11.017 1.704 1.00 96.94 205 LYS A N 1
ATOM 1740 C CA . LYS A 1 205 ? 17.274 11.590 1.970 1.00 96.94 205 LYS A CA 1
ATOM 1741 C C . LYS A 1 205 ? 16.701 11.118 3.309 1.00 96.94 205 LYS A C 1
ATOM 1743 O O . LYS A 1 205 ? 16.237 11.951 4.086 1.00 96.94 205 LYS A O 1
ATOM 1748 N N . CYS A 1 206 ? 16.807 9.826 3.618 1.00 96.00 206 CYS A N 1
ATOM 1749 C CA . CYS A 1 206 ? 16.381 9.266 4.901 1.00 96.00 206 CYS A CA 1
ATOM 1750 C C . CYS A 1 206 ? 17.133 9.906 6.075 1.00 96.00 206 CYS A C 1
ATOM 1752 O O . CYS A 1 206 ? 16.506 10.296 7.054 1.00 96.00 206 CYS A O 1
ATOM 1754 N N . GLN A 1 207 ? 18.454 10.088 5.960 1.00 96.25 207 GLN A N 1
ATOM 1755 C CA . GLN A 1 207 ? 19.269 10.744 6.991 1.00 96.25 207 GLN A CA 1
ATOM 1756 C C . GLN A 1 207 ? 18.834 12.190 7.248 1.00 96.25 207 GLN A C 1
ATOM 1758 O O . GLN A 1 207 ? 18.730 12.600 8.400 1.00 96.25 207 GLN A O 1
ATOM 1763 N N . ARG A 1 208 ? 18.532 12.952 6.189 1.00 96.56 208 ARG A N 1
ATOM 1764 C CA . ARG A 1 208 ? 18.061 14.343 6.309 1.00 96.56 208 ARG A CA 1
ATOM 1765 C C . ARG A 1 208 ? 16.720 14.463 7.030 1.00 96.56 208 ARG A C 1
ATOM 1767 O O . ARG A 1 208 ? 16.481 15.472 7.680 1.00 96.56 208 ARG A O 1
ATOM 1774 N N . LEU A 1 209 ? 15.849 13.465 6.888 1.00 92.94 209 LEU A N 1
ATOM 1775 C CA . LEU A 1 209 ? 14.486 13.485 7.427 1.00 92.94 209 LEU A CA 1
ATOM 1776 C C . LEU A 1 209 ? 14.290 12.575 8.651 1.00 92.94 209 LEU A C 1
ATOM 1778 O O . LEU A 1 209 ? 13.165 12.447 9.135 1.00 92.94 209 LEU A O 1
ATOM 1782 N N . GLY A 1 210 ? 15.363 11.955 9.156 1.00 93.19 210 GLY A N 1
ATOM 1783 C CA . GLY A 1 210 ? 15.330 11.084 10.335 1.00 93.19 210 GLY A CA 1
ATOM 1784 C C . GLY A 1 210 ? 14.546 9.780 10.144 1.00 93.19 210 GLY A C 1
ATOM 1785 O O . GLY A 1 210 ? 13.986 9.266 11.106 1.00 93.19 210 GLY A O 1
ATOM 1786 N N . VAL A 1 211 ? 14.475 9.250 8.918 1.00 92.69 211 VAL A N 1
ATOM 1787 C CA . VAL A 1 211 ? 13.680 8.054 8.574 1.00 92.69 211 VAL A CA 1
ATOM 1788 C C . VAL A 1 211 ? 14.553 6.793 8.561 1.00 92.69 211 VAL A C 1
ATOM 1790 O O . VAL A 1 211 ? 15.733 6.841 8.205 1.00 92.69 211 VAL A O 1
ATOM 1793 N N . ASN A 1 212 ? 13.982 5.637 8.918 1.00 94.81 212 ASN A N 1
ATOM 1794 C CA . ASN A 1 212 ? 14.680 4.350 8.887 1.00 94.81 212 ASN A CA 1
ATOM 1795 C C . ASN A 1 212 ? 15.055 3.943 7.448 1.00 94.81 212 ASN A C 1
ATOM 1797 O O . ASN A 1 212 ? 14.193 3.600 6.637 1.00 94.81 212 ASN A O 1
ATOM 1801 N N . VAL A 1 213 ? 16.358 3.935 7.150 1.00 95.06 213 VAL A N 1
ATOM 1802 C CA . VAL A 1 213 ? 16.903 3.641 5.812 1.00 95.06 213 VAL A CA 1
ATOM 1803 C C . VAL A 1 213 ? 16.519 2.243 5.321 1.00 95.06 213 VAL A C 1
ATOM 1805 O O . VAL A 1 213 ? 16.155 2.090 4.160 1.00 95.06 213 VAL A O 1
ATOM 1808 N N . ASN A 1 214 ? 16.588 1.226 6.183 1.00 91.31 214 ASN A N 1
ATOM 1809 C CA . ASN A 1 214 ? 16.361 -0.165 5.781 1.00 91.31 214 ASN A CA 1
ATOM 1810 C C . ASN A 1 214 ? 14.891 -0.405 5.429 1.00 91.31 214 ASN A C 1
ATOM 1812 O O . ASN A 1 214 ? 14.592 -0.981 4.386 1.00 91.31 214 ASN A O 1
ATOM 1816 N N . GLN A 1 215 ? 13.980 0.095 6.266 1.00 86.50 215 GLN A N 1
ATOM 1817 C CA . GLN A 1 215 ? 12.544 0.033 6.005 1.00 86.50 215 GLN A CA 1
ATOM 1818 C C . GLN A 1 215 ? 12.184 0.783 4.717 1.00 86.50 215 GLN A C 1
ATOM 1820 O O . GLN A 1 215 ? 11.545 0.207 3.837 1.00 86.50 215 GLN A O 1
ATOM 1825 N N . THR A 1 216 ? 12.680 2.017 4.572 1.00 89.44 216 THR A N 1
ATOM 1826 C CA . THR A 1 216 ? 12.414 2.837 3.380 1.00 89.44 216 THR A CA 1
ATOM 1827 C C . THR A 1 216 ? 12.962 2.175 2.121 1.00 89.44 216 THR A C 1
ATOM 1829 O O . THR A 1 216 ? 12.309 2.186 1.084 1.00 89.44 216 THR A O 1
ATOM 1832 N N . SER A 1 217 ? 14.147 1.565 2.202 1.00 92.62 217 SER A N 1
ATOM 1833 C CA . SER A 1 217 ? 14.754 0.831 1.089 1.00 92.62 217 SER A CA 1
ATOM 1834 C C . SER A 1 217 ? 13.888 -0.341 0.652 1.00 92.62 217 SER A C 1
ATOM 1836 O O . SER A 1 217 ? 13.622 -0.481 -0.538 1.00 92.62 217 SER A O 1
ATOM 1838 N N . ASN A 1 218 ? 13.393 -1.144 1.596 1.00 86.19 218 ASN A N 1
ATOM 1839 C CA . ASN A 1 218 ? 12.512 -2.265 1.276 1.00 86.19 218 ASN A CA 1
ATOM 1840 C C . ASN A 1 218 ? 11.228 -1.779 0.597 1.00 86.19 218 ASN A C 1
ATOM 1842 O O . ASN A 1 218 ? 10.871 -2.294 -0.458 1.00 86.19 218 ASN A O 1
ATOM 1846 N N . HIS A 1 219 ? 10.589 -0.735 1.133 1.00 84.25 219 HIS A N 1
ATOM 1847 C CA . HIS A 1 219 ? 9.402 -0.157 0.506 1.00 84.25 219 HIS A CA 1
ATOM 1848 C C . HIS A 1 219 ? 9.697 0.396 -0.886 1.00 84.25 219 HIS A C 1
ATOM 1850 O O . HIS A 1 219 ? 8.952 0.111 -1.816 1.00 84.25 219 HIS A O 1
ATOM 1856 N N . PHE A 1 220 ? 10.788 1.140 -1.062 1.00 89.12 220 PHE A N 1
ATOM 1857 C CA . PHE A 1 220 ? 11.141 1.703 -2.362 1.00 89.12 220 PHE A CA 1
ATOM 1858 C C . PHE A 1 220 ? 11.357 0.613 -3.420 1.00 89.12 220 PHE A C 1
ATOM 1860 O O . PHE A 1 220 ? 10.924 0.766 -4.558 1.00 89.12 220 PHE A O 1
ATOM 1867 N N . GLN A 1 221 ? 11.971 -0.511 -3.042 1.00 90.31 221 GLN A N 1
ATOM 1868 C CA . GLN A 1 221 ? 12.122 -1.661 -3.935 1.00 90.31 221 GLN A CA 1
ATOM 1869 C C . GLN A 1 221 ? 10.763 -2.263 -4.318 1.00 90.31 221 GLN A C 1
ATOM 1871 O O . GLN A 1 221 ? 10.531 -2.493 -5.503 1.00 90.31 221 GLN A O 1
ATOM 1876 N N . SER A 1 222 ? 9.845 -2.442 -3.362 1.00 82.69 222 SER A N 1
ATOM 1877 C CA . SER A 1 222 ? 8.473 -2.886 -3.655 1.00 82.69 222 SER A CA 1
ATOM 1878 C C . SER A 1 222 ? 7.730 -1.907 -4.574 1.00 82.69 222 SER A C 1
ATOM 1880 O O . SER A 1 222 ? 7.003 -2.334 -5.466 1.00 82.69 222 SER A O 1
ATOM 1882 N N . TYR A 1 223 ? 7.941 -0.595 -4.407 1.00 83.19 223 TYR A N 1
ATOM 1883 C CA . TYR A 1 223 ? 7.381 0.435 -5.290 1.00 83.19 223 TYR A CA 1
ATOM 1884 C C . TYR A 1 223 ? 7.900 0.308 -6.720 1.00 83.19 223 TYR A C 1
ATOM 1886 O O . TYR A 1 223 ? 7.110 0.327 -7.657 1.00 83.19 223 TYR A O 1
ATOM 1894 N N . LEU A 1 224 ? 9.211 0.141 -6.903 1.00 88.81 224 LEU A N 1
ATOM 1895 C CA . LEU A 1 224 ? 9.785 -0.062 -8.231 1.00 88.81 224 LEU A CA 1
ATOM 1896 C C . LEU A 1 224 ? 9.203 -1.306 -8.911 1.00 88.81 224 LEU A C 1
ATOM 1898 O O . LEU A 1 224 ? 8.830 -1.234 -10.079 1.00 88.81 224 LEU A O 1
ATOM 1902 N N . GLN A 1 225 ? 9.059 -2.413 -8.180 1.00 86.25 225 GLN A N 1
ATOM 1903 C CA . GLN A 1 225 ? 8.438 -3.630 -8.709 1.00 86.25 225 GLN A CA 1
ATOM 1904 C C . GLN A 1 225 ? 6.987 -3.398 -9.136 1.00 86.25 225 GLN A C 1
ATOM 1906 O O . GLN A 1 225 ? 6.612 -3.791 -10.236 1.00 86.25 225 GLN A O 1
ATOM 1911 N N . ALA A 1 226 ? 6.190 -2.713 -8.312 1.00 77.75 226 ALA A N 1
ATOM 1912 C CA . ALA A 1 226 ? 4.798 -2.393 -8.635 1.00 77.75 226 ALA A CA 1
ATOM 1913 C C . ALA A 1 226 ? 4.663 -1.470 -9.859 1.00 77.75 226 ALA A C 1
ATOM 1915 O O . ALA A 1 226 ? 3.710 -1.589 -10.622 1.00 77.75 226 ALA A O 1
ATOM 1916 N N . LEU A 1 227 ? 5.638 -0.585 -10.081 1.00 80.50 227 LEU A N 1
ATOM 1917 C CA . LEU A 1 227 ? 5.698 0.252 -11.280 1.00 80.50 227 LEU A CA 1
ATOM 1918 C C . LEU A 1 227 ? 6.078 -0.535 -12.547 1.00 80.50 227 LEU A C 1
ATOM 1920 O O . LEU A 1 227 ? 5.921 -0.002 -13.644 1.00 80.50 227 LEU A O 1
ATOM 1924 N N . GLY A 1 228 ? 6.570 -1.771 -12.410 1.00 86.81 228 GLY A N 1
ATOM 1925 C CA . GLY A 1 228 ? 6.998 -2.635 -13.514 1.00 86.81 228 GLY A CA 1
ATOM 1926 C C . GLY A 1 228 ? 8.515 -2.759 -13.677 1.00 86.81 228 GLY A C 1
ATOM 1927 O O . GLY A 1 228 ? 8.974 -3.347 -14.652 1.00 86.81 228 GLY A O 1
ATOM 1928 N N . PHE A 1 229 ? 9.322 -2.228 -12.750 1.00 91.69 229 PHE A N 1
ATOM 1929 C CA . PHE A 1 229 ? 10.769 -2.424 -12.809 1.00 91.69 229 PHE A CA 1
ATOM 1930 C C . PHE A 1 229 ? 11.168 -3.834 -12.383 1.00 91.69 229 PHE A C 1
ATOM 1932 O O . PHE A 1 229 ? 10.794 -4.335 -11.321 1.00 91.69 229 PHE A O 1
ATOM 1939 N N . GLU A 1 230 ? 12.070 -4.416 -13.156 1.00 93.31 230 GLU A N 1
ATOM 1940 C CA . GLU A 1 230 ? 12.693 -5.694 -12.869 1.00 93.31 230 GLU A CA 1
ATOM 1941 C C . GLU A 1 230 ? 14.073 -5.490 -12.250 1.00 93.31 230 GLU A C 1
ATOM 1943 O O . GLU A 1 230 ? 14.929 -4.780 -12.790 1.00 93.31 230 GLU A O 1
ATOM 1948 N N . LYS A 1 231 ? 14.330 -6.162 -11.129 1.00 93.44 231 LYS A N 1
ATOM 1949 C CA . LYS A 1 231 ? 15.666 -6.215 -10.538 1.00 93.44 231 LYS A CA 1
ATOM 1950 C C . LYS A 1 231 ? 16.500 -7.259 -11.277 1.00 93.44 231 LYS A C 1
ATOM 1952 O O . LYS A 1 231 ? 16.153 -8.437 -11.270 1.00 93.44 231 LYS A O 1
ATOM 1957 N N . ARG A 1 232 ? 17.616 -6.848 -11.881 1.00 92.12 232 ARG A N 1
ATOM 1958 C CA . ARG A 1 232 ? 18.600 -7.759 -12.486 1.00 92.12 232 ARG A CA 1
ATOM 1959 C C . ARG A 1 232 ? 19.977 -7.424 -11.920 1.00 92.12 232 ARG A C 1
ATOM 1961 O O . ARG A 1 232 ? 20.506 -6.335 -12.149 1.00 92.12 232 ARG A O 1
ATOM 1968 N N . ASN A 1 233 ? 20.552 -8.360 -11.167 1.00 90.62 233 ASN A N 1
ATOM 1969 C CA . ASN A 1 233 ? 21.763 -8.149 -10.368 1.00 90.62 233 ASN A CA 1
ATOM 1970 C C . ASN A 1 233 ? 21.596 -6.958 -9.400 1.00 90.62 233 ASN A C 1
ATOM 1972 O O . ASN A 1 233 ? 20.650 -6.913 -8.612 1.00 90.62 233 ASN A O 1
ATOM 1976 N N . GLU A 1 234 ? 22.505 -5.987 -9.467 1.00 91.00 234 GLU A N 1
ATOM 1977 C CA . GLU A 1 234 ? 22.503 -4.780 -8.637 1.00 91.00 234 GLU A CA 1
ATOM 1978 C C . GLU A 1 234 ? 21.696 -3.622 -9.244 1.00 91.00 234 GLU A C 1
ATOM 1980 O O . GLU A 1 234 ? 21.624 -2.555 -8.643 1.00 91.00 234 GLU A O 1
ATOM 1985 N N . ASN A 1 235 ? 21.086 -3.796 -10.419 1.00 94.81 235 ASN A N 1
ATOM 1986 C CA . ASN A 1 235 ? 20.408 -2.722 -11.146 1.00 94.81 235 ASN A CA 1
ATOM 1987 C C . ASN A 1 235 ? 18.915 -3.011 -11.341 1.00 94.81 235 ASN A C 1
ATOM 1989 O O . ASN A 1 235 ? 18.463 -4.155 -11.272 1.00 94.81 235 ASN A O 1
ATOM 1993 N N . TRP A 1 236 ? 18.160 -1.952 -11.618 1.00 95.44 236 TRP A N 1
ATOM 1994 C CA . TRP A 1 236 ? 16.741 -2.014 -11.956 1.00 95.44 236 TRP A CA 1
ATOM 1995 C C . TRP A 1 236 ? 16.530 -1.641 -13.416 1.00 95.44 236 TRP A C 1
ATOM 1997 O O . TRP A 1 236 ? 17.170 -0.713 -13.913 1.00 95.44 236 TRP A O 1
ATOM 2007 N N . TYR A 1 237 ? 15.630 -2.352 -14.083 1.00 94.75 237 TYR A N 1
ATOM 2008 C CA . TYR A 1 237 ? 15.355 -2.202 -15.505 1.00 94.75 237 TYR A CA 1
ATOM 2009 C C . TYR A 1 237 ? 13.861 -2.030 -15.731 1.00 94.75 237 TYR A C 1
ATOM 2011 O O . TYR A 1 237 ? 13.067 -2.810 -15.219 1.00 94.75 237 TYR A O 1
ATOM 2019 N N . TYR A 1 238 ? 13.497 -1.022 -16.510 1.00 91.56 238 TYR A N 1
ATOM 2020 C CA . TYR A 1 238 ? 12.144 -0.786 -16.975 1.00 91.56 238 TYR A CA 1
ATOM 2021 C C . TYR A 1 238 ? 11.979 -1.410 -18.364 1.00 91.56 238 TYR A C 1
ATOM 2023 O O . TYR A 1 238 ? 12.696 -0.996 -19.288 1.00 91.56 238 TYR A O 1
ATOM 2031 N N . PRO A 1 239 ? 11.105 -2.413 -18.536 1.00 85.12 239 PRO A N 1
ATOM 2032 C CA . PRO A 1 239 ? 10.877 -3.026 -19.836 1.00 85.12 239 PRO A CA 1
ATOM 2033 C C . PRO A 1 239 ? 10.506 -2.000 -20.914 1.00 85.12 239 PRO A C 1
ATOM 2035 O O . PRO A 1 239 ? 9.938 -0.936 -20.660 1.00 85.12 239 PRO A O 1
ATOM 2038 N N . ASN A 1 240 ? 10.910 -2.293 -22.149 1.00 79.12 240 ASN A N 1
ATOM 2039 C CA . ASN A 1 240 ? 10.633 -1.438 -23.296 1.00 79.12 240 ASN A CA 1
ATOM 2040 C C . ASN A 1 240 ? 9.367 -1.919 -24.006 1.00 79.12 240 ASN A C 1
ATOM 2042 O O . ASN A 1 240 ? 9.455 -2.523 -25.073 1.00 79.12 240 ASN A O 1
ATOM 2046 N N . ASP A 1 241 ? 8.214 -1.689 -23.379 1.00 75.56 241 ASP A N 1
ATOM 2047 C CA . ASP A 1 241 ? 6.909 -1.935 -23.984 1.00 75.56 241 ASP A CA 1
ATOM 2048 C C . ASP A 1 241 ? 6.005 -0.686 -23.903 1.00 75.56 241 ASP A C 1
ATOM 2050 O O . ASP A 1 241 ? 6.121 0.142 -22.991 1.00 75.56 241 ASP A O 1
ATOM 2054 N N . ASP A 1 242 ? 5.132 -0.526 -24.900 1.00 69.12 242 ASP A N 1
ATOM 2055 C CA . ASP A 1 242 ? 4.249 0.642 -25.027 1.00 69.12 242 ASP A CA 1
ATOM 2056 C C . ASP A 1 242 ? 3.125 0.656 -23.975 1.00 69.12 242 ASP A C 1
ATOM 2058 O O . ASP A 1 242 ? 2.609 1.717 -23.619 1.00 69.12 242 ASP A O 1
ATOM 2062 N N . THR A 1 243 ? 2.766 -0.509 -23.425 1.00 68.62 243 THR A N 1
ATOM 2063 C CA . THR A 1 243 ? 1.718 -0.636 -22.395 1.00 68.62 243 THR A CA 1
ATOM 2064 C C . THR A 1 243 ? 2.199 -0.051 -21.063 1.00 68.62 243 THR A C 1
ATOM 2066 O O . THR A 1 243 ? 1.462 0.648 -20.367 1.00 68.62 243 THR A O 1
ATOM 2069 N N . GLN A 1 244 ? 3.475 -0.241 -20.751 1.00 70.69 244 GLN A N 1
ATOM 2070 C CA . GLN A 1 244 ? 4.150 0.263 -19.567 1.00 70.69 244 GLN A CA 1
ATOM 2071 C C . GLN A 1 244 ? 4.361 1.775 -19.605 1.00 70.69 244 GLN A C 1
ATOM 2073 O O . GLN A 1 244 ? 4.300 2.427 -18.564 1.00 70.69 244 GLN A O 1
ATOM 2078 N N . LEU A 1 245 ? 4.531 2.379 -20.785 1.00 78.75 245 LEU A N 1
ATOM 2079 C CA . LEU A 1 245 ? 4.556 3.842 -20.901 1.00 78.75 245 LEU A CA 1
ATOM 2080 C C . LEU A 1 245 ? 3.211 4.471 -20.517 1.00 78.75 245 LEU A C 1
ATOM 2082 O O . LEU A 1 245 ? 3.188 5.476 -19.802 1.00 78.75 245 LEU A O 1
ATOM 2086 N N . ALA A 1 246 ? 2.095 3.865 -20.934 1.00 74.00 246 ALA A N 1
ATOM 2087 C CA . ALA A 1 246 ? 0.767 4.314 -20.523 1.00 74.00 246 ALA A CA 1
ATOM 2088 C C . ALA A 1 246 ? 0.580 4.186 -19.002 1.00 74.00 246 ALA A C 1
ATOM 2090 O O . ALA A 1 246 ? 0.126 5.127 -18.353 1.00 74.00 246 ALA A O 1
ATOM 2091 N N . TRP A 1 247 ? 1.006 3.069 -18.406 1.00 74.38 247 TRP A N 1
ATOM 2092 C CA . TRP A 1 247 ? 0.939 2.881 -16.953 1.00 74.38 247 TRP A CA 1
ATOM 2093 C C . TRP A 1 247 ? 1.851 3.845 -16.191 1.00 74.38 247 TRP A C 1
ATOM 2095 O O . TRP A 1 247 ? 1.430 4.419 -15.190 1.00 74.38 247 TRP A O 1
ATOM 2105 N N . SER A 1 248 ? 3.060 4.114 -16.693 1.00 79.62 248 SER A N 1
ATOM 2106 C CA . SER A 1 248 ? 3.962 5.134 -16.140 1.00 79.62 248 SER A CA 1
ATOM 2107 C C . SER A 1 248 ? 3.298 6.508 -16.066 1.00 79.62 248 SER A C 1
ATOM 2109 O O . SER A 1 248 ? 3.482 7.228 -15.084 1.00 79.62 248 SER A O 1
ATOM 2111 N N . TRP A 1 249 ? 2.513 6.875 -17.084 1.00 80.19 249 TRP A N 1
ATOM 2112 C CA . TRP A 1 249 ? 1.766 8.131 -17.101 1.00 80.19 249 TRP A CA 1
ATOM 2113 C C . TRP A 1 249 ? 0.645 8.152 -16.059 1.00 80.19 249 TRP A C 1
ATOM 2115 O O . TRP A 1 249 ? 0.489 9.153 -15.357 1.00 80.19 249 TRP A O 1
ATOM 2125 N N . GLU A 1 250 ? -0.105 7.056 -15.917 1.00 76.75 250 GLU A N 1
ATOM 2126 C CA . GLU A 1 250 ? -1.135 6.939 -14.879 1.00 76.75 250 GLU A CA 1
ATOM 2127 C C . GLU A 1 250 ? -0.532 7.075 -13.476 1.00 76.75 250 GLU A C 1
ATOM 2129 O O . GLU A 1 250 ? -0.944 7.958 -12.721 1.00 76.75 250 GLU A O 1
ATOM 2134 N N . TYR A 1 251 ? 0.531 6.327 -13.171 1.00 77.31 251 TYR A N 1
ATOM 2135 C CA . TYR A 1 251 ? 1.225 6.433 -11.886 1.00 77.31 251 TYR A CA 1
ATOM 2136 C C . TYR A 1 251 ? 1.790 7.835 -11.640 1.00 77.31 251 TYR A C 1
ATOM 2138 O O . TYR A 1 251 ? 1.687 8.373 -10.536 1.00 77.31 251 TYR A O 1
ATOM 2146 N N . TYR A 1 252 ? 2.365 8.468 -12.665 1.00 82.31 252 TYR A N 1
ATOM 2147 C CA . TYR A 1 252 ? 2.885 9.829 -12.554 1.00 82.31 252 TYR A CA 1
ATOM 2148 C C . TYR A 1 252 ? 1.783 10.834 -12.191 1.00 82.31 252 TYR A C 1
ATOM 2150 O O . TYR A 1 252 ? 1.959 11.634 -11.265 1.00 82.31 252 TYR A O 1
ATOM 2158 N N . LYS A 1 253 ? 0.624 10.761 -12.862 1.00 75.38 253 LYS A N 1
ATOM 2159 C CA . LYS A 1 253 ? -0.549 11.583 -12.529 1.00 75.38 253 LYS A CA 1
ATOM 2160 C C . LYS A 1 253 ? -1.019 11.337 -11.101 1.00 75.38 253 LYS A C 1
ATOM 2162 O O . LYS A 1 253 ? -1.291 12.298 -10.385 1.00 75.38 253 LYS A O 1
ATOM 2167 N N . GLU A 1 254 ? -1.100 10.084 -10.668 1.00 70.50 254 GLU A N 1
ATOM 2168 C CA . GLU A 1 254 ? -1.527 9.743 -9.310 1.00 70.50 254 GLU A CA 1
ATOM 2169 C C . GLU A 1 254 ? -0.601 10.331 -8.243 1.00 70.50 254 GLU A C 1
ATOM 2171 O O . GLU A 1 254 ? -1.077 10.967 -7.299 1.00 70.50 254 GLU A O 1
ATOM 2176 N N . PHE A 1 255 ? 0.718 10.195 -8.403 1.00 70.06 255 PHE A N 1
ATOM 2177 C CA . PHE A 1 255 ? 1.679 10.764 -7.457 1.00 70.06 255 PHE A CA 1
ATOM 2178 C C . PHE A 1 255 ? 1.596 12.296 -7.392 1.00 70.06 255 PHE A C 1
ATOM 2180 O O . PHE A 1 255 ? 1.654 12.866 -6.299 1.00 70.06 255 PHE A O 1
ATOM 2187 N N . ILE A 1 256 ? 1.406 12.974 -8.529 1.00 71.44 256 ILE A N 1
ATOM 2188 C CA . ILE A 1 256 ? 1.177 14.427 -8.550 1.00 71.44 256 ILE A CA 1
ATOM 2189 C C . ILE A 1 256 ? -0.136 14.782 -7.855 1.00 71.44 256 ILE A C 1
ATOM 2191 O O . ILE A 1 256 ? -0.167 15.705 -7.041 1.00 71.44 256 ILE A O 1
ATOM 2195 N N . ASN A 1 257 ? -1.214 14.049 -8.129 1.00 62.19 257 ASN A N 1
ATOM 2196 C CA . ASN A 1 257 ? -2.527 14.314 -7.546 1.00 62.19 257 ASN A CA 1
ATOM 2197 C C . ASN A 1 257 ? -2.527 14.132 -6.026 1.00 62.19 257 ASN A C 1
ATOM 2199 O O . ASN A 1 257 ? -3.141 14.930 -5.320 1.00 62.19 257 ASN A O 1
ATOM 2203 N N . GLN A 1 258 ? -1.792 13.152 -5.498 1.00 63.03 258 GLN A N 1
ATOM 2204 C CA . GLN A 1 258 ? -1.583 13.016 -4.053 1.00 63.03 258 GLN A CA 1
ATOM 2205 C C . GLN A 1 258 ? -0.873 14.236 -3.460 1.00 63.03 258 GLN A C 1
ATOM 2207 O O . GLN A 1 258 ? -1.281 14.747 -2.415 1.00 63.03 258 GLN A O 1
ATOM 2212 N N . GLN A 1 259 ? 0.179 14.721 -4.127 1.00 61.44 259 GLN A N 1
ATOM 2213 C CA . GLN A 1 259 ? 0.916 15.905 -3.688 1.00 61.44 259 GLN A CA 1
ATOM 2214 C C . GLN A 1 259 ? 0.030 17.156 -3.732 1.00 61.44 259 GLN A C 1
ATOM 2216 O O . GLN A 1 259 ? 0.007 17.928 -2.774 1.00 61.44 259 GLN A O 1
ATOM 2221 N N . ALA A 1 260 ? -0.746 17.324 -4.804 1.00 52.84 260 ALA A N 1
ATOM 2222 C CA . ALA A 1 260 ? -1.702 18.410 -4.967 1.00 52.84 260 ALA A CA 1
ATOM 2223 C C . ALA A 1 260 ? -2.828 18.344 -3.927 1.00 52.84 260 ALA A C 1
ATOM 2225 O O . ALA A 1 260 ? -3.196 19.375 -3.379 1.00 52.84 260 ALA A O 1
ATOM 2226 N N . CYS A 1 261 ? -3.332 17.157 -3.584 1.00 51.81 261 CYS A N 1
ATOM 2227 C CA . CYS A 1 261 ? -4.323 16.999 -2.519 1.00 51.81 261 CYS A CA 1
ATOM 2228 C C . CYS A 1 261 ? -3.762 17.415 -1.155 1.00 51.81 261 CYS A C 1
ATOM 2230 O O . CYS A 1 261 ? -4.433 18.135 -0.418 1.00 51.81 261 CYS A O 1
ATOM 2232 N N . MET A 1 262 ? -2.517 17.051 -0.832 1.00 49.56 262 MET A N 1
ATOM 2233 C CA . MET A 1 262 ? -1.870 17.519 0.400 1.00 49.56 262 MET A CA 1
ATOM 2234 C C . MET A 1 262 ? -1.584 19.028 0.385 1.00 49.56 262 MET A C 1
ATOM 2236 O O . MET A 1 262 ? -1.717 19.693 1.414 1.00 49.56 262 MET A O 1
ATOM 2240 N N . LEU A 1 263 ? -1.284 19.600 -0.784 1.00 47.88 263 LEU A N 1
ATOM 2241 C CA . LEU A 1 263 ? -1.161 21.049 -0.976 1.00 47.88 263 LEU A CA 1
ATOM 2242 C C . LEU A 1 263 ? -2.507 21.772 -0.834 1.00 47.88 263 LEU A C 1
ATOM 2244 O O . LEU A 1 263 ? -2.583 22.782 -0.155 1.00 47.88 263 LEU A O 1
ATOM 2248 N N . ILE A 1 264 ? -3.598 21.256 -1.397 1.00 48.62 264 ILE A N 1
ATOM 2249 C CA . ILE A 1 264 ? -4.940 21.845 -1.262 1.00 48.62 264 ILE A CA 1
ATOM 2250 C C . ILE A 1 264 ? -5.400 21.801 0.200 1.00 48.62 264 ILE A C 1
ATOM 2252 O O . ILE A 1 264 ? -5.937 22.788 0.700 1.00 48.62 264 ILE A O 1
ATOM 2256 N N . CYS A 1 265 ? -5.141 20.701 0.912 1.00 45.31 265 CYS A N 1
ATOM 2257 C CA . CYS A 1 265 ? -5.427 20.596 2.343 1.00 45.31 265 CYS A CA 1
ATOM 2258 C C . CYS A 1 265 ? -4.603 21.589 3.180 1.00 45.31 265 CYS A C 1
ATOM 2260 O O . CYS A 1 265 ? -5.149 22.207 4.090 1.00 45.31 265 CYS A O 1
ATOM 2262 N N . THR A 1 266 ? -3.324 21.802 2.853 1.00 42.41 266 THR A N 1
ATOM 2263 C CA . THR A 1 266 ? -2.470 22.789 3.543 1.00 42.41 266 THR A CA 1
ATOM 2264 C C . THR A 1 266 ? -2.832 24.237 3.171 1.00 42.41 266 THR A C 1
ATOM 2266 O O . THR A 1 266 ? -2.913 25.088 4.051 1.00 42.41 266 THR A O 1
ATOM 2269 N N . PHE A 1 267 ? -3.148 24.544 1.908 1.00 39.22 267 PHE A N 1
ATOM 2270 C CA . PHE A 1 267 ? -3.584 25.880 1.472 1.00 39.22 267 PHE A CA 1
ATOM 2271 C C . PHE A 1 267 ? -4.970 26.264 1.998 1.00 39.22 267 PHE A C 1
ATOM 2273 O O . PHE A 1 267 ? -5.182 27.426 2.329 1.00 39.22 267 PHE A O 1
ATOM 2280 N N . ALA A 1 268 ? -5.899 25.317 2.161 1.00 43.41 268 ALA A N 1
ATOM 2281 C CA . ALA A 1 268 ? -7.181 25.573 2.825 1.00 43.41 268 ALA A CA 1
ATOM 2282 C C . ALA A 1 268 ? -7.028 25.945 4.316 1.00 43.41 268 ALA A C 1
ATOM 2284 O O . ALA A 1 268 ? -7.946 26.526 4.895 1.00 43.41 268 ALA A O 1
ATOM 2285 N N . VAL A 1 269 ? -5.883 25.615 4.926 1.00 40.06 269 VAL A N 1
ATOM 2286 C CA . VAL A 1 269 ? -5.497 26.017 6.289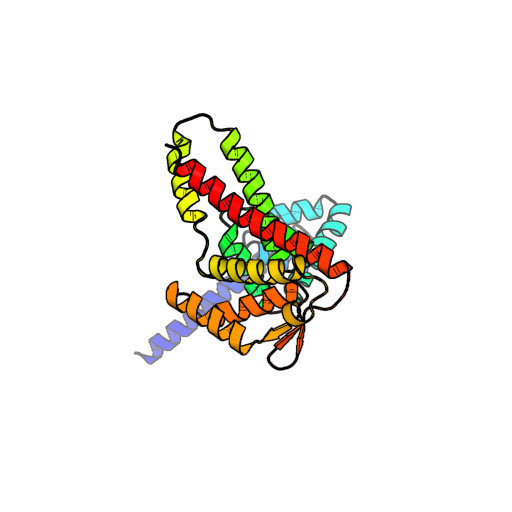 1.00 40.06 269 VAL A CA 1
ATOM 2287 C C . VAL A 1 269 ? -4.753 27.360 6.286 1.00 40.06 269 VAL A C 1
ATOM 2289 O O . VAL A 1 269 ? -4.918 28.134 7.223 1.00 40.06 269 VAL A O 1
ATOM 2292 N N . ILE A 1 270 ? -3.950 27.634 5.248 1.00 36.00 270 ILE A N 1
ATOM 2293 C CA . ILE A 1 270 ? -3.065 28.811 5.155 1.00 36.00 270 ILE A CA 1
ATOM 2294 C C . ILE A 1 270 ? -3.747 30.047 4.547 1.00 36.00 270 ILE A C 1
ATOM 2296 O O . ILE A 1 270 ? -3.354 31.158 4.879 1.00 36.00 270 ILE A O 1
ATOM 2300 N N . ILE A 1 271 ? -4.762 29.907 3.683 1.00 34.56 271 ILE A N 1
ATOM 2301 C CA . ILE A 1 271 ? -5.548 31.056 3.200 1.00 34.56 271 ILE A CA 1
ATOM 2302 C C . ILE A 1 271 ? -6.523 31.475 4.310 1.00 34.56 271 ILE A C 1
ATOM 2304 O O . ILE A 1 271 ? -7.716 31.160 4.300 1.00 34.56 271 ILE A O 1
ATOM 2308 N N . LYS A 1 272 ? -5.947 32.162 5.294 1.00 38.69 272 LYS A N 1
ATOM 2309 C CA . LYS A 1 272 ? -6.564 33.108 6.210 1.00 38.69 272 LYS A CA 1
ATOM 2310 C C . LYS A 1 272 ? -5.511 34.153 6.561 1.00 38.69 272 LYS A C 1
ATOM 2312 O O . LYS A 1 272 ? -4.481 33.760 7.148 1.00 38.69 272 LYS A O 1
#

Nearest PDB structures (foldseek):
  4ev0-assembly1_A  TM=3.684E-01  e=3.048E+00  Thermus thermophilus HB8
  3t3v-assembly1_A  TM=2.826E-01  e=3.213E+00  Toxoplasma gondii
  5w5b-assembly1_A  TM=3.531E-01  e=9.741E+00  Mycobacterium tuberculosis CDC1551